Protein AF-A0A2H3HXU1-F1 (afdb_monomer_lite)

pLDDT: mean 70.14, std 17.32, range [33.28, 93.88]

Radius of gyration: 30.21 Å; chains: 1; bounding box: 55×68×87 Å

Secondary structure (DSSP, 8-state):
-----GGG--PPP-TT--EEEEES---SPPPHHHHHHHHHT-TT--EEEEE-------S--PPPTT-THHHHS-TTPPPPTT-------HHHHHHHHHH-TT-SEEE-TTTSBHHHHHHT--TT---TT--EEE-B-GGGSTTS-HHHHHHHHHHHHHHH--TTS--PPP-GGGS-----STT----HHHHHHHS------------------------

Foldseek 3Di:
DDPDDPVPPPQAQDQPAQEDEDAAPDPDADDLVRLLVVLVSHVNHAYYYYHYNQDQDWDDDDDPPPWCPCVVDPPPDTDDRPDLPLPADLSNLLSCLQSCLNYQEEHDESRHALQSNLVSDDPPSANPRHNYYHYHHPCPPPPHDVVVVVVSVVSVVVRHDDVPPPPPPDPCVPPPPDDPCVPDPDPVVVVCVVPPPPPPDPPPPPPDDDDPDDPDDDD

Structure (mmCIF, N/CA/C/O backbone):
data_AF-A0A2H3HXU1-F1
#
_entry.id   AF-A0A2H3HXU1-F1
#
loop_
_atom_site.group_PDB
_atom_site.id
_atom_site.type_symbol
_atom_site.label_atom_id
_atom_site.label_alt_id
_atom_site.label_comp_id
_atom_site.label_asym_id
_atom_site.label_entity_id
_atom_site.label_seq_id
_atom_site.pdbx_PDB_ins_code
_atom_site.Cartn_x
_atom_site.Cartn_y
_atom_site.Cartn_z
_atom_site.occupancy
_atom_site.B_iso_or_equiv
_atom_site.auth_seq_id
_atom_site.auth_comp_id
_atom_site.auth_asym_id
_atom_site.auth_atom_id
_atom_site.pdbx_PDB_model_num
ATOM 1 N N . MET A 1 1 ? -10.441 -36.119 -7.209 1.00 33.28 1 MET A N 1
ATOM 2 C CA . MET A 1 1 ? -10.050 -34.836 -7.834 1.00 33.28 1 MET A CA 1
ATOM 3 C C . MET A 1 1 ? -10.982 -33.763 -7.290 1.00 33.28 1 MET A C 1
ATOM 5 O O . MET A 1 1 ? -12.142 -33.739 -7.675 1.00 33.28 1 MET A O 1
ATOM 9 N N . LEU A 1 2 ? -10.543 -32.977 -6.302 1.00 35.88 2 LEU A N 1
ATOM 10 C CA . LEU A 1 2 ? -11.402 -31.983 -5.648 1.00 35.88 2 LEU A CA 1
ATOM 11 C C . LEU A 1 2 ? -11.499 -30.731 -6.521 1.00 35.88 2 LEU A C 1
ATOM 13 O O . LEU A 1 2 ? -10.580 -29.920 -6.585 1.00 35.88 2 LEU A O 1
ATOM 17 N N . ASN A 1 3 ? -12.629 -30.618 -7.211 1.00 34.78 3 ASN A N 1
ATOM 18 C CA . ASN A 1 3 ? -13.038 -29.456 -7.982 1.00 34.78 3 ASN A CA 1
ATOM 19 C C . ASN A 1 3 ? -13.765 -28.483 -7.037 1.00 34.78 3 ASN A C 1
ATOM 21 O O . ASN A 1 3 ? -14.968 -28.271 -7.139 1.00 34.78 3 ASN A O 1
ATOM 25 N N . THR A 1 4 ? -13.054 -27.963 -6.034 1.00 39.06 4 THR A N 1
ATOM 26 C CA . THR A 1 4 ? -13.647 -27.044 -5.055 1.00 39.06 4 THR A CA 1
ATOM 27 C C . THR A 1 4 ? -13.443 -25.622 -5.547 1.00 39.06 4 THR A C 1
ATOM 29 O O . THR A 1 4 ? -12.499 -24.927 -5.172 1.00 39.06 4 THR A O 1
ATOM 32 N N . THR A 1 5 ? -14.327 -25.169 -6.430 1.00 43.97 5 THR A N 1
ATOM 33 C CA . THR A 1 5 ? -14.498 -23.738 -6.661 1.00 43.97 5 THR A CA 1
ATOM 34 C C . THR A 1 5 ? -14.783 -23.072 -5.318 1.00 43.97 5 THR A C 1
ATOM 36 O O . THR A 1 5 ? -15.814 -23.328 -4.703 1.00 43.97 5 THR A O 1
ATOM 39 N N . PHE A 1 6 ? -13.904 -22.159 -4.897 1.00 48.53 6 PHE A N 1
ATOM 40 C CA . PHE A 1 6 ? -14.055 -21.268 -3.732 1.00 48.53 6 PHE A CA 1
ATOM 41 C C . PHE A 1 6 ? -15.403 -20.504 -3.704 1.00 48.53 6 PHE A C 1
ATOM 43 O O . PHE A 1 6 ? -15.749 -19.879 -2.713 1.00 48.53 6 PHE A O 1
ATOM 50 N N . ARG A 1 7 ? -16.191 -20.588 -4.788 1.00 46.56 7 ARG A N 1
ATOM 51 C CA . ARG A 1 7 ? -17.553 -20.063 -4.955 1.00 46.56 7 ARG A CA 1
ATOM 52 C C . ARG A 1 7 ? -18.580 -20.582 -3.935 1.00 46.56 7 ARG A C 1
ATOM 54 O O . ARG A 1 7 ? -19.648 -19.992 -3.862 1.00 46.56 7 ARG A O 1
ATOM 61 N N . GLN A 1 8 ? -18.296 -21.651 -3.185 1.00 49.16 8 GLN A N 1
ATOM 62 C CA . GLN A 1 8 ? -19.268 -22.279 -2.270 1.00 49.16 8 GLN A CA 1
ATOM 63 C C . GLN A 1 8 ? -18.779 -22.522 -0.838 1.00 49.16 8 GLN A C 1
ATOM 65 O O . GLN A 1 8 ? -19.540 -23.034 -0.020 1.00 49.16 8 GLN A O 1
ATOM 70 N N . LEU A 1 9 ? -17.549 -22.138 -0.491 1.00 51.50 9 LEU A N 1
ATOM 71 C CA . LEU A 1 9 ? -17.171 -22.108 0.918 1.00 51.50 9 LEU A CA 1
ATOM 72 C C . LEU A 1 9 ? -17.867 -20.899 1.544 1.00 51.50 9 LEU A C 1
ATOM 74 O O . LEU A 1 9 ? -17.451 -19.758 1.345 1.00 51.50 9 LEU A O 1
ATOM 78 N N . VAL A 1 10 ? -18.950 -21.153 2.281 1.00 58.62 10 VAL A N 1
ATOM 79 C CA . VAL A 1 10 ? -19.508 -20.204 3.249 1.00 58.62 10 VAL A CA 1
ATOM 80 C C . VAL A 1 10 ? -18.463 -20.058 4.353 1.00 58.62 10 VAL A C 1
ATOM 82 O O . VAL A 1 10 ? -18.539 -20.687 5.402 1.00 58.62 10 VAL A O 1
ATOM 85 N N . VAL A 1 11 ? -17.403 -19.305 4.062 1.00 63.47 11 VAL A N 1
ATOM 86 C CA . VAL A 1 11 ? -16.392 -18.955 5.054 1.00 63.47 11 VAL A CA 1
ATOM 87 C C . VAL A 1 11 ? -17.042 -17.904 5.956 1.00 63.47 11 VAL A C 1
ATOM 89 O O . VAL A 1 11 ? -17.511 -16.884 5.426 1.00 63.47 11 VAL A O 1
ATOM 92 N N . PRO A 1 12 ? -17.145 -18.143 7.274 1.00 75.75 12 PRO A N 1
ATOM 93 C CA . PRO A 1 12 ? -17.634 -17.131 8.199 1.00 75.75 12 PRO A CA 1
ATOM 94 C C . PRO A 1 12 ? -16.695 -15.921 8.179 1.00 75.75 12 PRO A C 1
ATOM 96 O O . PRO A 1 12 ? -15.506 -16.051 7.885 1.00 75.75 12 PRO A O 1
ATOM 99 N N . GLU A 1 13 ? -17.230 -14.735 8.452 1.00 84.50 13 GLU A N 1
ATOM 100 C CA . GLU A 1 13 ? -16.382 -13.571 8.706 1.00 84.50 13 GLU A CA 1
ATOM 101 C C . GLU A 1 13 ? -15.594 -13.803 9.991 1.00 84.50 13 GLU A C 1
ATOM 103 O O . GLU A 1 13 ? -16.136 -14.293 10.984 1.00 84.50 13 GLU A O 1
ATOM 108 N N . VAL A 1 14 ? -14.304 -13.479 9.960 1.00 84.50 14 VAL A N 1
ATOM 109 C CA . VAL A 1 14 ? -13.415 -13.674 11.104 1.00 84.50 14 VAL A CA 1
ATOM 110 C C . VAL A 1 14 ? -12.950 -12.300 11.586 1.00 84.50 14 VAL A C 1
ATOM 112 O O . VAL A 1 14 ? -11.897 -11.829 11.159 1.00 84.50 14 VAL A O 1
ATOM 115 N N . PRO A 1 15 ? -13.711 -11.633 12.474 1.00 85.88 15 PRO A N 1
ATOM 116 C CA . PRO A 1 15 ? -13.343 -10.311 12.978 1.00 85.88 15 PRO A CA 1
ATOM 117 C C . PRO A 1 15 ? -12.087 -10.345 13.858 1.00 85.88 15 PRO A C 1
ATOM 119 O O . PRO A 1 15 ? -11.458 -9.322 14.053 1.00 85.88 15 PRO A O 1
ATOM 122 N N . ALA A 1 16 ? -11.673 -11.509 14.362 1.00 87.00 16 ALA A N 1
ATOM 123 C CA . ALA A 1 16 ? -10.499 -11.620 15.230 1.00 87.00 16 ALA A CA 1
ATOM 124 C C . ALA A 1 16 ? -9.155 -11.341 14.522 1.00 87.00 16 ALA A C 1
ATOM 126 O O . ALA A 1 16 ? -8.147 -11.100 15.185 1.00 87.00 16 ALA A O 1
ATOM 127 N N . VAL A 1 17 ? -9.099 -11.419 13.188 1.00 89.69 17 VAL A N 1
ATOM 128 C CA . VAL A 1 17 ? -7.836 -11.323 12.443 1.00 89.69 17 VAL A CA 1
ATOM 129 C C . VAL A 1 17 ? -7.543 -9.872 12.077 1.00 89.69 17 VAL A C 1
ATOM 131 O O . VAL A 1 17 ? -8.127 -9.330 11.144 1.00 89.69 17 VAL A O 1
ATOM 134 N N . LYS A 1 18 ? -6.567 -9.283 12.774 1.00 91.75 18 LYS A N 1
ATOM 135 C CA . LYS A 1 18 ? -6.061 -7.924 12.514 1.00 91.75 18 LYS A CA 1
ATOM 136 C C . LYS A 1 18 ? -4.833 -7.874 11.616 1.00 91.75 18 LYS A C 1
ATOM 138 O O . LYS A 1 18 ? -4.563 -6.867 10.967 1.00 91.75 18 LYS A O 1
ATOM 143 N N . GLN A 1 19 ? -4.078 -8.964 11.559 1.00 92.31 19 GLN A N 1
ATOM 144 C CA . GLN A 1 19 ? -2.842 -9.030 10.796 1.00 92.31 19 GLN A CA 1
ATOM 145 C C . GLN A 1 19 ? -2.777 -10.325 9.995 1.00 92.31 19 GLN A C 1
ATOM 147 O O . GLN A 1 19 ? -2.898 -11.420 10.542 1.00 92.31 19 GLN A O 1
ATOM 152 N N . PHE A 1 20 ? -2.551 -10.189 8.692 1.00 90.12 20 PHE A N 1
ATOM 153 C CA . PHE A 1 20 ? -2.386 -11.297 7.765 1.00 90.12 20 PHE A CA 1
ATOM 154 C C . PHE A 1 20 ? -0.996 -11.220 7.143 1.00 90.12 20 PHE A C 1
ATOM 156 O O . PHE A 1 20 ? -0.654 -10.243 6.475 1.00 90.12 20 PHE A O 1
ATOM 163 N N . ILE A 1 21 ? -0.187 -12.255 7.363 1.00 89.62 21 ILE A N 1
ATOM 164 C CA . ILE A 1 21 ? 1.187 -12.315 6.868 1.00 89.62 21 ILE A CA 1
ATOM 165 C C . ILE A 1 21 ? 1.366 -13.601 6.079 1.00 89.62 21 ILE A C 1
ATOM 167 O O . ILE A 1 21 ? 1.182 -14.694 6.616 1.00 89.62 21 ILE A O 1
ATOM 171 N N . LEU A 1 22 ? 1.817 -13.482 4.833 1.00 84.12 22 LEU A N 1
ATOM 172 C CA . LEU A 1 22 ? 2.395 -14.604 4.114 1.00 84.12 22 LEU A CA 1
ATOM 173 C C . LEU A 1 22 ? 3.893 -14.382 3.902 1.00 84.12 22 LEU A C 1
ATOM 175 O O . LEU A 1 22 ? 4.301 -13.532 3.113 1.00 84.12 22 LEU A O 1
ATOM 179 N N . ARG A 1 23 ? 4.717 -15.181 4.586 1.00 77.75 23 ARG A N 1
ATOM 180 C CA . ARG A 1 23 ? 6.178 -15.068 4.524 1.00 77.75 23 ARG A CA 1
ATOM 181 C C . ARG A 1 23 ? 6.796 -16.124 3.628 1.00 77.75 23 ARG A C 1
ATOM 183 O O . ARG A 1 23 ? 6.592 -17.307 3.870 1.00 77.75 23 ARG A O 1
ATOM 190 N N . ARG A 1 24 ? 7.597 -15.701 2.647 1.00 69.31 24 ARG A N 1
ATOM 191 C CA . ARG A 1 24 ? 8.691 -16.397 1.932 1.00 69.31 24 ARG A CA 1
ATOM 192 C C . ARG A 1 24 ? 8.437 -17.817 1.402 1.00 69.31 24 ARG A C 1
ATOM 194 O O . ARG A 1 24 ? 9.383 -18.422 0.903 1.00 69.31 24 ARG A O 1
ATOM 201 N N . GLN A 1 25 ? 7.213 -18.338 1.465 1.00 57.66 25 GLN A N 1
ATOM 202 C CA . GLN A 1 25 ? 6.876 -19.722 1.120 1.00 57.66 25 GLN A CA 1
ATOM 203 C C . GLN A 1 25 ? 6.028 -19.850 -0.149 1.00 57.66 25 GLN A C 1
ATOM 205 O O . GLN A 1 25 ? 6.095 -20.882 -0.819 1.00 57.66 25 GLN A O 1
ATOM 210 N N . SER A 1 26 ? 5.249 -18.827 -0.527 1.00 59.69 26 SER A N 1
ATOM 211 C CA . SER A 1 26 ? 4.470 -18.910 -1.764 1.00 59.69 26 SER A CA 1
ATOM 212 C C . SER A 1 26 ? 5.315 -18.545 -2.978 1.00 59.69 26 SER A C 1
ATOM 214 O O . SER A 1 26 ? 5.871 -17.452 -3.080 1.00 59.69 26 SER A O 1
ATOM 216 N N . ARG A 1 27 ? 5.339 -19.476 -3.934 1.00 62.34 27 ARG A N 1
ATOM 217 C CA . ARG A 1 27 ? 5.778 -19.262 -5.320 1.00 62.34 27 ARG A CA 1
ATOM 218 C C . ARG A 1 27 ? 4.606 -19.023 -6.276 1.00 62.34 27 ARG A C 1
ATOM 220 O O . ARG A 1 27 ? 4.806 -18.956 -7.483 1.00 62.34 27 ARG A O 1
ATOM 227 N N . ARG A 1 28 ? 3.375 -18.991 -5.755 1.00 63.72 28 ARG A N 1
ATOM 228 C CA . ARG A 1 28 ? 2.141 -18.893 -6.537 1.00 63.72 28 ARG A CA 1
ATOM 229 C C . ARG A 1 28 ? 1.487 -17.538 -6.329 1.00 63.72 28 ARG A C 1
ATOM 231 O O . ARG A 1 28 ? 1.473 -17.006 -5.220 1.00 63.72 28 ARG A O 1
ATOM 238 N N . GLN A 1 29 ? 0.907 -17.026 -7.404 1.00 65.25 29 GLN A N 1
ATOM 239 C CA . GLN A 1 29 ? 0.090 -15.825 -7.368 1.00 65.25 29 GLN A CA 1
ATOM 240 C C . GLN A 1 29 ? -1.331 -16.143 -6.916 1.00 65.25 29 GLN A C 1
ATOM 242 O O . GLN A 1 29 ? -1.868 -17.215 -7.219 1.00 65.25 29 GLN A O 1
ATOM 247 N N . PHE A 1 30 ? -1.954 -15.192 -6.225 1.00 73.06 30 PHE A N 1
ATOM 248 C CA . PHE A 1 30 ? -3.390 -15.238 -5.994 1.00 73.06 30 PHE A CA 1
ATOM 249 C C . PHE A 1 30 ? -4.141 -14.819 -7.246 1.00 73.06 30 PHE A C 1
ATOM 251 O O . PHE A 1 30 ? -3.723 -13.931 -7.980 1.00 73.06 30 PHE A O 1
ATOM 258 N N . ARG A 1 31 ? -5.301 -15.435 -7.460 1.00 78.31 31 ARG A N 1
ATOM 259 C CA . ARG A 1 31 ? -6.254 -14.936 -8.447 1.00 78.31 31 ARG A CA 1
ATOM 260 C C . ARG A 1 31 ? -6.946 -13.685 -7.891 1.00 78.31 31 ARG A C 1
ATOM 262 O O . ARG A 1 31 ? -7.243 -13.674 -6.692 1.00 78.31 31 ARG A O 1
ATOM 269 N N . PRO A 1 32 ? -7.286 -12.687 -8.731 1.00 76.00 32 PRO A N 1
ATOM 270 C CA . PRO A 1 32 ? -7.942 -11.456 -8.282 1.00 76.00 32 PRO A CA 1
ATOM 271 C C . PRO A 1 32 ? -9.172 -11.705 -7.399 1.00 76.00 32 PRO A C 1
ATOM 273 O O . PRO A 1 32 ? -9.342 -11.095 -6.345 1.00 76.00 32 PRO A O 1
ATOM 276 N N . TRP A 1 33 ? -10.017 -12.664 -7.793 1.00 77.69 33 TRP A N 1
ATOM 277 C CA . TRP A 1 33 ? -11.232 -13.005 -7.051 1.00 77.69 33 TRP A CA 1
ATOM 278 C C . TRP A 1 33 ? -10.947 -13.665 -5.698 1.00 77.69 33 TRP A C 1
ATOM 280 O O . TRP A 1 33 ? -11.707 -13.453 -4.758 1.00 77.69 33 TRP A O 1
ATOM 290 N N . THR A 1 34 ? -9.874 -14.455 -5.583 1.00 84.00 34 THR A N 1
ATOM 291 C CA . THR A 1 34 ? -9.483 -15.100 -4.321 1.00 84.00 34 THR A CA 1
ATOM 292 C C . THR A 1 34 ? -9.086 -14.045 -3.304 1.00 84.00 34 THR A C 1
ATOM 294 O O . THR A 1 34 ? -9.501 -14.115 -2.155 1.00 84.00 34 THR A O 1
ATOM 297 N N . LEU A 1 35 ? -8.325 -13.044 -3.740 1.00 84.56 35 LEU A N 1
ATOM 298 C CA . LEU A 1 35 ? -7.852 -11.975 -2.875 1.00 84.56 35 LEU A CA 1
ATOM 299 C C . LEU A 1 35 ? -8.982 -11.038 -2.452 1.00 84.56 35 LEU A C 1
ATOM 301 O O . LEU A 1 35 ? -9.106 -10.723 -1.274 1.00 84.56 35 LEU A O 1
ATOM 305 N N . LYS A 1 36 ? -9.874 -10.695 -3.390 1.00 84.19 36 LYS A N 1
ATOM 306 C CA . LYS A 1 36 ? -11.110 -9.970 -3.079 1.00 84.19 36 LYS A CA 1
ATOM 307 C C . LYS A 1 36 ? -11.944 -10.709 -2.028 1.00 84.19 36 LYS A C 1
ATOM 309 O O . LYS A 1 36 ? -12.414 -10.094 -1.079 1.00 84.19 36 LYS A O 1
ATOM 314 N N . ALA A 1 37 ? -12.128 -12.019 -2.197 1.00 85.50 37 ALA A N 1
ATOM 315 C CA . ALA A 1 37 ? -12.889 -12.825 -1.248 1.00 85.50 37 ALA A CA 1
ATOM 316 C C . ALA A 1 37 ? -12.191 -12.929 0.116 1.00 85.50 37 ALA A C 1
ATOM 318 O O . ALA A 1 37 ? -12.868 -12.880 1.134 1.00 85.50 37 ALA A O 1
ATOM 319 N N . LEU A 1 38 ? -10.859 -13.040 0.142 1.00 87.44 38 LEU A N 1
ATOM 320 C CA . LEU A 1 38 ? -10.072 -13.074 1.375 1.00 87.44 38 LEU A CA 1
ATOM 321 C C . LEU A 1 38 ? -10.240 -11.779 2.177 1.00 87.44 38 LEU A C 1
ATOM 323 O O . LEU A 1 38 ? -10.615 -11.839 3.342 1.00 87.44 38 LEU A O 1
ATOM 327 N N . LEU A 1 39 ? -10.010 -10.624 1.548 1.00 87.44 39 LEU A N 1
ATOM 328 C CA . LEU A 1 39 ? -10.111 -9.319 2.209 1.00 87.44 39 LEU A CA 1
ATOM 329 C C . LEU A 1 39 ? -11.539 -9.048 2.701 1.00 87.44 39 LEU A C 1
ATOM 331 O O . LEU A 1 39 ? -11.724 -8.590 3.821 1.00 87.44 39 LEU A O 1
ATOM 335 N N . ALA A 1 40 ? -12.556 -9.448 1.930 1.00 86.62 40 ALA A N 1
ATOM 336 C CA . ALA A 1 40 ? -13.955 -9.328 2.343 1.00 86.62 40 ALA A CA 1
ATOM 337 C C . ALA A 1 40 ? -14.326 -10.186 3.570 1.00 86.62 40 ALA A C 1
ATOM 339 O O . ALA A 1 40 ? -15.350 -9.937 4.195 1.00 86.62 40 ALA A O 1
ATOM 340 N N . LYS A 1 41 ? -13.539 -11.216 3.908 1.00 88.62 41 LYS A N 1
ATOM 341 C CA . LYS A 1 41 ? -13.799 -12.111 5.050 1.00 88.62 41 LYS A CA 1
ATOM 342 C C . LYS A 1 41 ? -13.036 -11.741 6.318 1.00 88.62 41 LYS A C 1
ATOM 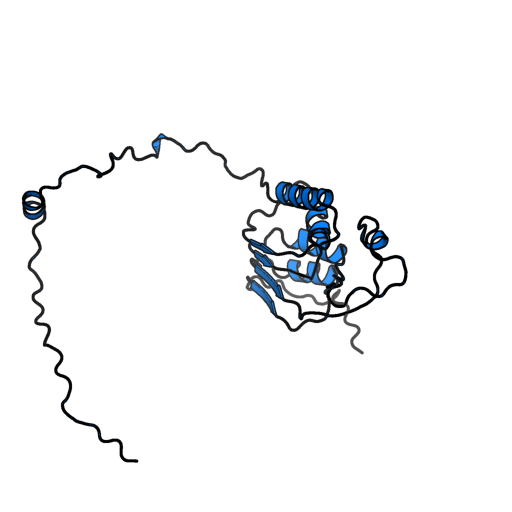344 O O . LYS A 1 41 ? -13.259 -12.371 7.353 1.00 88.62 41 LYS A O 1
ATOM 349 N N . LEU A 1 42 ? -12.181 -10.724 6.248 1.00 89.94 42 LEU A N 1
ATOM 350 C CA . LEU A 1 42 ? -11.355 -10.241 7.351 1.00 89.94 42 LEU A CA 1
ATOM 351 C C . LEU A 1 42 ? -11.697 -8.763 7.620 1.00 89.94 42 LEU A C 1
ATOM 353 O O . LEU A 1 42 ? -10.914 -7.881 7.278 1.00 89.94 42 LEU A O 1
ATOM 357 N N . PRO A 1 43 ? -12.881 -8.469 8.192 1.00 87.44 43 PRO A N 1
ATOM 358 C CA . PRO A 1 43 ? -13.401 -7.102 8.270 1.00 87.44 43 PRO A CA 1
ATOM 359 C C . PRO A 1 43 ? -12.614 -6.175 9.209 1.00 87.44 43 PRO A C 1
ATOM 361 O O . PRO A 1 43 ? -12.719 -4.964 9.075 1.00 87.44 43 PRO A O 1
ATOM 364 N N . GLN A 1 44 ? -11.836 -6.722 10.150 1.00 90.00 44 GLN A N 1
ATOM 365 C CA . GLN A 1 44 ? -10.982 -5.949 11.067 1.00 90.00 44 GLN A CA 1
ATOM 366 C C . GLN A 1 44 ? -9.497 -6.031 10.699 1.00 90.00 44 GLN A C 1
ATOM 368 O O . GLN A 1 44 ? -8.631 -5.831 11.549 1.00 90.00 44 GLN A O 1
ATOM 373 N N . LEU A 1 45 ? -9.180 -6.399 9.457 1.00 92.12 45 LEU A N 1
ATOM 374 C CA . LEU A 1 45 ? -7.796 -6.490 9.030 1.00 92.12 45 LEU A CA 1
ATOM 375 C C . LEU A 1 45 ? -7.183 -5.086 8.982 1.00 92.12 45 LEU A C 1
ATOM 377 O O . LEU A 1 45 ? -7.673 -4.223 8.270 1.00 92.12 45 LEU A O 1
ATOM 381 N N . GLU A 1 46 ? -6.093 -4.880 9.712 1.00 93.06 46 GLU A N 1
ATOM 382 C CA . GLU A 1 46 ? -5.344 -3.618 9.770 1.00 93.06 46 GLU A CA 1
ATOM 383 C C . GLU A 1 46 ? -4.030 -3.722 8.979 1.00 93.06 46 GLU A C 1
ATOM 385 O O . GLU A 1 46 ? -3.522 -2.736 8.449 1.00 93.06 46 GLU A O 1
ATOM 390 N N . SER A 1 47 ? -3.449 -4.924 8.891 1.00 93.06 47 SER A N 1
ATOM 391 C CA . SER A 1 47 ? -2.132 -5.148 8.288 1.00 93.06 47 SER A CA 1
ATOM 392 C C . SER A 1 47 ? -2.129 -6.348 7.345 1.00 93.06 47 SER A C 1
ATOM 394 O O . SER A 1 47 ? -2.434 -7.473 7.753 1.00 93.06 47 SER A O 1
ATOM 396 N N . PHE A 1 48 ? -1.730 -6.119 6.093 1.00 92.38 48 PHE A N 1
ATOM 397 C CA . PHE A 1 48 ? -1.534 -7.160 5.085 1.00 92.38 48 PHE A CA 1
ATOM 398 C C . PHE A 1 48 ? -0.090 -7.151 4.581 1.00 92.38 48 PHE A C 1
ATOM 400 O O . PHE A 1 48 ? 0.358 -6.197 3.942 1.00 92.38 48 PHE A O 1
ATOM 407 N N . VAL A 1 49 ? 0.637 -8.236 4.850 1.00 90.06 49 VAL A N 1
ATOM 408 C CA . VAL A 1 49 ? 2.051 -8.384 4.491 1.00 90.06 49 VAL A CA 1
ATOM 409 C C . VAL A 1 49 ? 2.252 -9.623 3.627 1.00 90.06 49 VAL A C 1
ATOM 411 O O . VAL A 1 49 ? 1.935 -10.747 4.016 1.00 90.06 49 VAL A O 1
ATOM 414 N N . TRP A 1 50 ? 2.851 -9.420 2.462 1.00 85.69 50 TRP A N 1
ATOM 415 C CA . TRP A 1 50 ? 3.251 -10.452 1.523 1.00 85.69 50 TRP A CA 1
ATOM 416 C C . TRP A 1 50 ? 4.753 -10.365 1.255 1.00 85.69 50 TRP A C 1
ATOM 418 O O . TRP A 1 50 ? 5.256 -9.371 0.735 1.00 85.69 50 TRP A O 1
ATOM 428 N N . GLU A 1 51 ? 5.477 -11.430 1.585 1.00 80.69 51 GLU A N 1
ATOM 429 C CA . GLU A 1 51 ? 6.892 -11.589 1.259 1.00 80.69 51 GLU A CA 1
ATOM 430 C C . GLU A 1 51 ? 7.022 -12.762 0.274 1.00 80.69 51 GLU A C 1
ATOM 432 O O . GLU A 1 51 ? 6.981 -13.922 0.694 1.00 80.69 51 GLU A O 1
ATOM 437 N N . PRO A 1 52 ? 7.166 -12.533 -1.038 1.00 69.88 52 PRO A N 1
ATOM 438 C CA . PRO A 1 52 ? 7.336 -13.636 -1.974 1.00 69.88 52 PRO A CA 1
ATOM 439 C C . PRO A 1 52 ? 8.708 -14.305 -1.793 1.00 69.88 52 PRO A C 1
ATOM 441 O O . PRO A 1 52 ? 9.685 -13.672 -1.380 1.00 69.88 52 PRO A O 1
ATOM 444 N N . SER A 1 53 ? 8.828 -15.593 -2.141 1.00 62.03 53 SER A N 1
ATOM 445 C CA . SER A 1 53 ? 10.161 -16.138 -2.444 1.00 62.03 53 SER A CA 1
ATOM 446 C C . SER A 1 53 ? 10.717 -15.399 -3.665 1.00 62.03 53 SER A C 1
ATOM 448 O O . SER A 1 53 ? 9.968 -15.158 -4.608 1.00 62.03 53 SER A O 1
ATOM 450 N N . ARG A 1 54 ? 12.021 -15.086 -3.698 1.00 53.50 54 ARG A N 1
ATOM 451 C CA . ARG A 1 54 ? 12.669 -14.551 -4.909 1.00 53.50 54 ARG A CA 1
ATOM 452 C C . ARG A 1 54 ? 12.461 -15.541 -6.061 1.00 53.50 54 ARG A C 1
ATOM 454 O O . ARG A 1 54 ? 13.036 -16.629 -6.047 1.00 53.50 54 ARG A O 1
ATOM 461 N N . LEU A 1 55 ? 11.600 -15.194 -7.012 1.00 47.19 55 LEU A N 1
ATOM 462 C CA . LEU A 1 55 ? 11.352 -15.992 -8.205 1.00 47.19 55 LEU A CA 1
ATOM 463 C C . LEU A 1 55 ? 12.272 -15.500 -9.319 1.00 47.19 55 LEU A C 1
ATOM 465 O O . LEU A 1 55 ? 12.196 -14.348 -9.728 1.00 47.19 55 LEU A O 1
ATOM 469 N N . HIS A 1 56 ? 13.125 -16.395 -9.804 1.00 42.62 56 HIS A N 1
ATOM 470 C CA . HIS A 1 56 ? 13.691 -16.323 -11.142 1.00 42.62 56 HIS A CA 1
ATOM 471 C C . HIS A 1 56 ? 12.719 -17.087 -12.046 1.00 42.62 56 HIS A C 1
ATOM 473 O O . HIS A 1 56 ? 12.611 -18.307 -11.954 1.00 42.62 56 HIS A O 1
ATOM 479 N N . TRP A 1 57 ? 11.963 -16.390 -12.886 1.00 39.34 57 TRP A N 1
ATOM 480 C CA . TRP A 1 57 ? 11.282 -17.038 -14.003 1.00 39.34 57 TRP A CA 1
ATOM 481 C C . TRP A 1 57 ? 11.415 -16.168 -15.240 1.00 39.34 57 TRP A C 1
ATOM 483 O O . TRP A 1 57 ? 10.949 -15.032 -15.280 1.00 39.34 57 TRP A O 1
ATOM 493 N N . GLY A 1 58 ? 12.104 -16.729 -16.231 1.00 38.72 58 GLY A N 1
ATOM 494 C CA . GLY A 1 58 ? 12.186 -16.186 -17.570 1.00 38.72 58 GLY A CA 1
ATOM 495 C C . GLY A 1 58 ? 10.913 -16.466 -18.363 1.00 38.72 58 GLY A C 1
ATOM 496 O O . GLY A 1 58 ? 10.306 -17.527 -18.232 1.00 38.72 58 GLY A O 1
ATOM 497 N N . ASN A 1 59 ? 10.612 -15.506 -19.236 1.00 41.81 59 ASN A N 1
ATOM 498 C CA . ASN A 1 59 ? 9.839 -15.622 -20.470 1.00 41.81 59 ASN A CA 1
ATOM 499 C C . ASN A 1 59 ? 8.383 -16.096 -20.323 1.00 41.81 59 ASN A C 1
ATOM 501 O O . ASN A 1 59 ? 8.109 -17.288 -20.407 1.00 41.81 59 ASN A O 1
ATOM 505 N N . TYR A 1 60 ? 7.461 -15.135 -20.200 1.00 42.69 60 TYR A N 1
ATOM 506 C CA . TYR A 1 60 ? 6.309 -14.896 -21.095 1.00 42.69 60 TYR A CA 1
ATOM 507 C C . TYR A 1 60 ? 5.172 -14.204 -20.326 1.00 42.69 60 TYR A C 1
ATOM 509 O O . TYR A 1 60 ? 4.384 -14.861 -19.654 1.00 42.69 60 TYR A O 1
ATOM 517 N N . HIS A 1 61 ? 5.022 -12.892 -20.520 1.00 40.56 61 HIS A N 1
ATOM 518 C CA . HIS A 1 61 ? 3.703 -12.268 -20.626 1.00 40.56 61 HIS A CA 1
ATOM 519 C C . HIS A 1 61 ? 3.763 -11.024 -21.525 1.00 40.56 61 HIS A C 1
ATOM 521 O O . HIS A 1 61 ? 4.838 -10.436 -21.671 1.00 40.56 61 HIS A O 1
ATOM 527 N N . PRO A 1 62 ? 2.641 -10.658 -22.178 1.00 40.91 62 PRO A N 1
ATOM 528 C CA . PRO A 1 62 ? 2.571 -9.484 -23.029 1.00 40.91 62 PRO A CA 1
ATOM 529 C C . PRO A 1 62 ? 2.797 -8.251 -22.166 1.00 40.91 62 PRO A C 1
ATOM 531 O O . PRO A 1 62 ? 2.110 -8.030 -21.171 1.00 40.91 62 PRO A O 1
ATOM 534 N N . ILE A 1 63 ? 3.791 -7.476 -22.567 1.00 42.62 63 ILE A N 1
ATOM 535 C CA . ILE A 1 63 ? 4.108 -6.161 -22.033 1.00 42.62 63 ILE A CA 1
ATOM 536 C C . ILE A 1 63 ? 2.809 -5.331 -22.088 1.00 42.62 63 ILE A C 1
ATOM 538 O O . ILE A 1 63 ? 2.190 -5.297 -23.157 1.00 42.62 63 ILE A O 1
ATOM 542 N N . PRO A 1 64 ? 2.367 -4.667 -21.002 1.00 40.16 64 PRO A N 1
ATOM 543 C CA . PRO A 1 64 ? 1.384 -3.599 -21.126 1.00 40.16 64 PRO A CA 1
ATOM 544 C C . PRO A 1 64 ? 1.917 -2.642 -22.190 1.00 40.16 64 PRO A C 1
ATOM 546 O O . PRO A 1 64 ? 3.060 -2.204 -22.081 1.00 40.16 64 PRO A O 1
ATOM 549 N N . HIS A 1 65 ? 1.142 -2.382 -23.244 1.00 44.12 65 HIS A N 1
ATOM 550 C CA . HIS A 1 65 ? 1.585 -1.671 -24.454 1.00 44.12 65 HIS A CA 1
ATOM 551 C C . HIS A 1 65 ? 2.224 -0.293 -24.195 1.00 44.12 65 HIS A C 1
ATOM 553 O O . HIS A 1 65 ? 2.860 0.265 -25.085 1.00 44.12 65 HIS A O 1
ATOM 559 N N . ASP A 1 66 ? 2.129 0.204 -22.965 1.00 42.25 66 ASP A N 1
ATOM 560 C CA . ASP A 1 66 ? 2.692 1.467 -22.525 1.00 42.25 66 ASP A CA 1
ATOM 561 C C . ASP A 1 66 ? 4.110 1.341 -21.943 1.00 42.25 66 ASP A C 1
ATOM 563 O O . ASP A 1 66 ? 4.762 2.355 -21.720 1.00 42.25 66 ASP A O 1
ATOM 567 N N . CYS A 1 67 ? 4.665 0.148 -21.719 1.00 41.88 67 CYS A N 1
ATOM 568 C CA . CYS A 1 67 ? 6.042 0.001 -21.244 1.00 41.88 67 CYS A CA 1
ATOM 569 C C . CYS A 1 67 ? 7.007 -0.142 -22.436 1.00 41.88 67 CYS A C 1
ATOM 571 O O . CYS A 1 67 ? 7.064 -1.177 -23.097 1.00 41.88 67 CYS A O 1
ATOM 573 N N . ASN A 1 68 ? 7.843 0.878 -22.668 1.00 40.19 68 ASN A N 1
ATOM 574 C CA . ASN A 1 68 ? 8.896 0.936 -23.704 1.00 40.19 68 ASN A CA 1
ATOM 575 C C . ASN A 1 68 ? 10.004 -0.138 -23.569 1.00 40.19 68 ASN A C 1
ATOM 577 O O . ASN A 1 68 ? 11.021 -0.083 -24.258 1.00 40.19 68 ASN A O 1
ATOM 581 N N . VAL A 1 69 ? 9.822 -1.153 -22.722 1.00 41.47 69 VAL A N 1
ATOM 582 C CA . VAL A 1 69 ? 10.744 -2.291 -22.577 1.00 41.47 69 VAL A CA 1
ATOM 583 C C . VAL A 1 69 ? 10.850 -3.118 -23.863 1.00 41.47 69 VAL A C 1
ATOM 585 O O . VAL A 1 69 ? 11.885 -3.738 -24.093 1.00 41.47 69 VAL A O 1
ATOM 588 N N . ALA A 1 70 ? 9.831 -3.074 -24.732 1.00 39.25 70 ALA A N 1
ATOM 589 C CA . ALA A 1 70 ? 9.871 -3.690 -26.061 1.00 39.25 70 ALA A CA 1
ATOM 590 C C . ALA A 1 70 ? 10.913 -3.046 -26.998 1.00 39.25 70 ALA A C 1
ATOM 592 O O . ALA A 1 70 ? 11.453 -3.723 -27.870 1.00 39.25 70 ALA A O 1
ATOM 593 N N . PHE A 1 71 ? 11.210 -1.751 -26.822 1.00 36.94 71 PHE A N 1
ATOM 594 C CA . PHE A 1 71 ? 12.180 -1.034 -27.658 1.00 36.94 71 PHE A CA 1
ATOM 595 C C . PHE A 1 71 ? 13.630 -1.263 -27.215 1.00 36.94 71 PHE A C 1
ATOM 597 O O . PHE A 1 71 ? 14.527 -1.255 -28.054 1.00 36.94 71 PHE A O 1
ATOM 604 N N . ALA A 1 72 ? 13.871 -1.502 -25.922 1.00 39.44 72 ALA A N 1
ATOM 605 C CA . ALA A 1 72 ? 15.221 -1.727 -25.399 1.00 39.44 72 ALA A CA 1
ATOM 606 C C . ALA A 1 72 ? 15.763 -3.131 -25.729 1.00 39.44 72 ALA A C 1
ATOM 608 O O . ALA A 1 72 ? 16.963 -3.303 -25.942 1.00 39.44 72 ALA A O 1
ATOM 609 N N . TYR A 1 73 ? 14.881 -4.129 -25.824 1.00 40.81 73 TYR A N 1
ATOM 610 C CA . TYR A 1 73 ? 15.247 -5.508 -26.136 1.00 40.81 73 TYR A CA 1
ATOM 611 C C . TYR A 1 73 ? 14.372 -6.006 -27.280 1.00 40.81 73 TYR A C 1
ATOM 613 O O . TYR A 1 73 ? 13.286 -6.539 -27.064 1.00 40.81 73 TYR A O 1
ATOM 621 N N . GLY A 1 74 ? 14.847 -5.792 -28.510 1.00 35.22 74 GLY A N 1
ATOM 622 C CA . GLY A 1 74 ? 14.172 -6.242 -29.725 1.00 35.22 74 GLY A CA 1
ATOM 623 C C . GLY A 1 74 ? 13.674 -7.686 -29.610 1.00 35.22 74 GLY A C 1
ATOM 624 O O . GLY A 1 74 ? 14.350 -8.545 -29.034 1.00 35.22 74 GLY A O 1
ATOM 625 N N . ALA A 1 75 ? 12.473 -7.923 -30.143 1.00 40.25 75 ALA A N 1
ATOM 626 C CA . ALA A 1 75 ? 11.770 -9.200 -30.117 1.00 40.25 75 ALA A CA 1
ATOM 627 C C . ALA A 1 75 ? 12.727 -10.386 -30.356 1.00 40.25 75 ALA A C 1
ATOM 629 O O . ALA A 1 75 ? 13.261 -10.550 -31.451 1.00 40.25 75 ALA A O 1
ATOM 630 N N . GLY A 1 76 ? 12.956 -11.201 -29.321 1.00 45.12 76 GLY A N 1
ATOM 631 C CA . GLY A 1 76 ? 13.716 -12.451 -29.433 1.00 45.12 76 GLY A CA 1
ATOM 632 C C . GLY A 1 76 ? 15.022 -12.554 -28.641 1.00 45.12 76 GLY A C 1
ATOM 633 O O . GLY A 1 76 ? 15.665 -13.599 -28.728 1.00 45.12 76 GLY A O 1
ATOM 634 N N . ARG A 1 77 ? 15.430 -11.555 -27.841 1.00 39.97 77 ARG A N 1
ATOM 635 C CA . ARG A 1 77 ? 16.524 -11.760 -26.868 1.00 39.97 77 ARG A CA 1
ATOM 636 C C . ARG A 1 77 ? 15.980 -12.198 -25.501 1.00 39.97 77 ARG A C 1
ATOM 638 O O . ARG A 1 77 ? 15.022 -11.592 -25.027 1.00 39.97 77 ARG A O 1
ATOM 645 N N . PRO A 1 78 ? 16.559 -13.235 -24.862 1.00 45.25 78 PRO A N 1
ATOM 646 C CA . PRO A 1 78 ? 16.189 -13.602 -23.500 1.00 45.25 78 PRO A CA 1
ATOM 647 C C . PRO A 1 78 ? 16.479 -12.428 -22.560 1.00 45.25 78 PRO A C 1
ATOM 649 O O . PRO A 1 78 ? 17.539 -11.806 -22.657 1.00 45.25 78 PRO A O 1
ATOM 652 N N . TYR A 1 79 ? 15.529 -12.122 -21.674 1.00 45.56 79 TYR A N 1
ATOM 653 C CA . TYR A 1 79 ? 15.715 -11.097 -20.650 1.00 45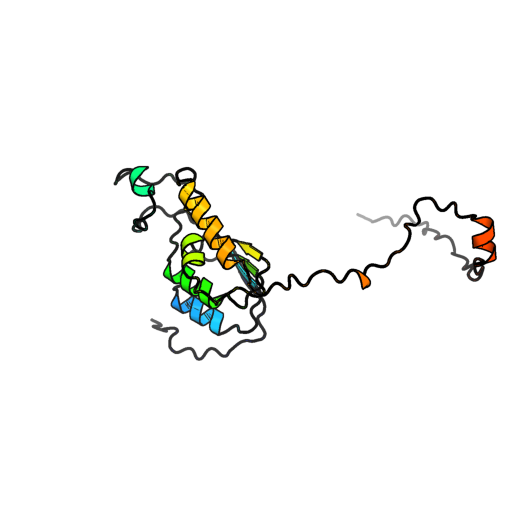.56 79 TYR A CA 1
ATOM 654 C C . TYR A 1 79 ? 16.947 -11.430 -19.792 1.00 45.56 79 TYR A C 1
ATOM 656 O O . TYR A 1 79 ? 17.165 -12.610 -19.488 1.00 45.56 79 TYR A O 1
ATOM 664 N N . PRO A 1 80 ? 17.752 -10.428 -19.390 1.00 43.53 80 PRO A N 1
ATOM 665 C CA . PRO A 1 80 ? 18.835 -10.642 -18.442 1.00 43.53 80 PRO A CA 1
ATOM 666 C C . PRO A 1 80 ? 18.324 -11.349 -17.170 1.00 43.53 80 PRO A C 1
ATOM 668 O O . PRO A 1 80 ? 17.193 -11.079 -16.753 1.00 43.53 80 PRO A O 1
ATOM 671 N N . PRO A 1 81 ? 19.139 -12.211 -16.529 1.00 44.31 81 PRO A N 1
ATOM 672 C CA . PRO A 1 81 ? 18.742 -13.019 -15.367 1.00 44.31 81 PRO A CA 1
ATOM 673 C C . PRO A 1 81 ? 18.188 -12.217 -14.179 1.00 44.31 81 PRO A C 1
ATOM 675 O O . PRO A 1 81 ? 17.480 -12.773 -13.340 1.00 44.31 81 PRO A O 1
ATOM 678 N N . ASP A 1 82 ? 18.493 -10.920 -14.126 1.00 44.12 82 ASP A N 1
ATOM 679 C CA . ASP A 1 82 ? 18.224 -10.051 -12.981 1.00 44.12 82 ASP A CA 1
ATOM 680 C C . ASP A 1 82 ? 16.907 -9.269 -13.101 1.00 44.12 82 ASP A C 1
ATOM 682 O O . ASP A 1 82 ? 16.523 -8.546 -12.179 1.00 44.12 82 ASP A O 1
ATOM 686 N N . HIS A 1 83 ? 16.169 -9.426 -14.205 1.00 47.41 83 HIS A N 1
ATOM 687 C CA . HIS A 1 83 ? 14.815 -8.894 -14.287 1.00 47.41 83 HIS A CA 1
ATOM 688 C C . HIS A 1 83 ? 13.872 -9.801 -13.506 1.00 47.41 83 HIS A C 1
ATOM 690 O O . HIS A 1 83 ? 13.497 -10.886 -13.954 1.00 47.41 83 HIS A O 1
ATOM 696 N N . ILE A 1 84 ? 13.439 -9.324 -12.340 1.00 50.34 84 ILE A N 1
ATOM 697 C CA . ILE A 1 84 ? 12.257 -9.862 -11.676 1.00 50.34 84 ILE A CA 1
ATOM 698 C C . ILE A 1 84 ? 11.097 -9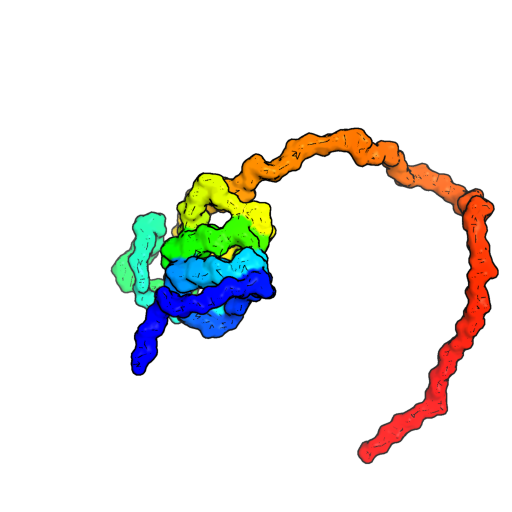.629 -12.646 1.00 50.34 84 ILE A C 1
ATOM 700 O O . ILE A 1 84 ? 10.596 -8.513 -12.770 1.00 50.34 84 ILE A O 1
ATOM 704 N N . CYS A 1 85 ? 10.715 -10.669 -13.391 1.00 46.75 85 CYS A N 1
ATOM 705 C CA . CYS A 1 85 ? 9.523 -10.648 -14.222 1.00 46.75 85 CYS A CA 1
ATOM 706 C C . CYS A 1 85 ? 8.336 -10.595 -13.260 1.00 46.75 85 CYS A C 1
ATOM 708 O O . CYS A 1 85 ? 7.871 -11.615 -12.745 1.00 46.75 85 CYS A O 1
ATOM 710 N N . LEU A 1 86 ? 7.924 -9.371 -12.931 1.00 52.25 86 LEU A N 1
ATOM 711 C CA . LEU A 1 86 ? 6.692 -9.105 -12.220 1.00 52.25 86 LEU A CA 1
ATOM 712 C C . LEU A 1 86 ? 5.592 -9.642 -13.122 1.00 52.25 86 LEU A C 1
ATOM 714 O O . LEU A 1 86 ? 5.186 -8.997 -14.082 1.00 52.25 86 LEU A O 1
ATOM 718 N N . MET A 1 87 ? 5.091 -10.831 -12.812 1.00 52.31 87 MET A N 1
ATOM 719 C CA . MET A 1 87 ? 3.824 -11.321 -13.346 1.00 52.31 87 MET A CA 1
ATOM 720 C C . MET A 1 87 ? 2.680 -10.491 -12.721 1.00 52.31 87 MET A C 1
ATOM 722 O O . MET A 1 87 ? 1.691 -11.043 -12.259 1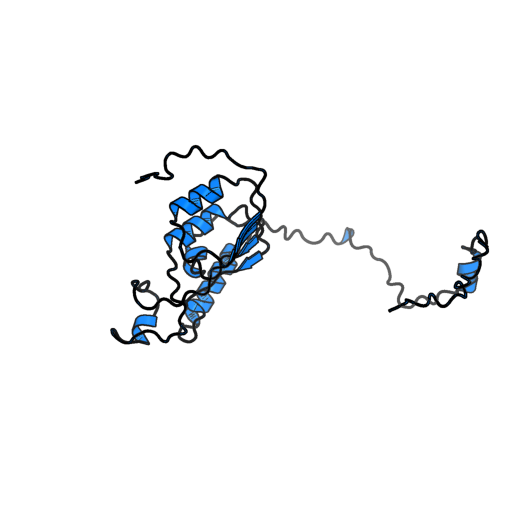.00 52.31 87 MET A O 1
ATOM 726 N N . ALA A 1 88 ? 2.849 -9.173 -12.584 1.00 63.66 88 ALA A N 1
ATOM 727 C CA . ALA A 1 88 ? 1.887 -8.271 -11.988 1.00 63.66 88 ALA A CA 1
ATOM 728 C C . ALA A 1 88 ? 0.620 -8.334 -12.838 1.00 63.66 88 ALA A C 1
ATOM 730 O O . ALA A 1 88 ? 0.594 -7.883 -13.977 1.00 63.66 88 ALA A O 1
ATOM 731 N N . ASP A 1 89 ? -0.405 -8.982 -12.298 1.00 71.44 89 ASP A N 1
ATOM 732 C CA . ASP A 1 89 ? -1.726 -9.028 -12.901 1.00 71.44 89 ASP A CA 1
ATOM 733 C C . ASP A 1 89 ? -2.443 -7.730 -12.487 1.00 71.44 89 ASP A C 1
ATOM 735 O O . ASP A 1 89 ? -2.706 -7.547 -11.288 1.00 71.44 89 ASP A O 1
ATOM 739 N N . PRO A 1 90 ? -2.781 -6.826 -13.428 1.00 79.69 90 PRO A N 1
ATOM 740 C CA . PRO A 1 90 ? -3.480 -5.581 -13.108 1.00 79.69 90 PRO A CA 1
ATOM 741 C C . PRO A 1 90 ? -4.819 -5.828 -12.402 1.00 79.69 90 PRO A C 1
ATOM 743 O O . PRO A 1 90 ? -5.277 -5.025 -11.591 1.00 79.69 90 PRO A O 1
ATOM 746 N N . GLY A 1 91 ? -5.451 -6.979 -12.647 1.00 80.69 91 GLY A N 1
ATOM 747 C CA . GLY A 1 91 ? -6.645 -7.414 -11.936 1.00 80.69 91 GLY A CA 1
ATOM 748 C C . GLY A 1 91 ? -6.381 -7.709 -10.460 1.00 80.69 91 GLY A C 1
ATOM 749 O O . GLY A 1 91 ? -7.230 -7.397 -9.622 1.00 80.69 91 GLY A O 1
ATOM 750 N N . VAL A 1 92 ? -5.218 -8.274 -10.117 1.00 83.50 92 VAL A N 1
ATOM 751 C CA . VAL A 1 92 ? -4.800 -8.493 -8.721 1.00 83.50 92 VAL A CA 1
ATOM 752 C C . VAL A 1 92 ? -4.502 -7.154 -8.052 1.00 83.50 92 VAL A C 1
ATOM 754 O O . VAL A 1 92 ? -4.969 -6.937 -6.934 1.00 83.50 92 VAL A O 1
ATOM 757 N N . ALA A 1 93 ? -3.815 -6.244 -8.749 1.00 86.06 93 ALA A N 1
ATOM 758 C CA . ALA A 1 93 ? -3.563 -4.883 -8.275 1.00 86.06 93 ALA A CA 1
ATOM 759 C C . ALA A 1 93 ? -4.871 -4.145 -7.967 1.00 86.06 93 ALA A C 1
ATOM 761 O O . ALA A 1 93 ? -5.064 -3.658 -6.855 1.00 86.06 93 ALA A O 1
ATOM 762 N N . ALA A 1 94 ? -5.831 -4.180 -8.892 1.00 87.00 94 ALA A N 1
ATOM 763 C CA . ALA A 1 94 ? -7.129 -3.544 -8.708 1.00 87.00 94 ALA A CA 1
ATOM 764 C C . ALA A 1 94 ? -7.991 -4.212 -7.623 1.00 87.00 94 ALA A C 1
ATOM 766 O O . ALA A 1 94 ? -8.792 -3.555 -6.957 1.00 87.00 94 ALA A O 1
ATOM 767 N N . ALA A 1 95 ? -7.889 -5.534 -7.454 1.00 88.12 95 ALA A N 1
ATOM 768 C CA . ALA A 1 95 ? -8.561 -6.235 -6.362 1.00 88.12 95 ALA A CA 1
ATOM 769 C C . ALA A 1 95 ? -7.981 -5.844 -4.996 1.00 88.12 95 ALA A C 1
ATOM 771 O O . ALA A 1 95 ? -8.758 -5.646 -4.065 1.00 88.12 95 ALA A O 1
ATOM 772 N N . LEU A 1 96 ? -6.654 -5.700 -4.898 1.00 90.00 96 LEU A N 1
ATOM 773 C CA . LEU A 1 96 ? -5.989 -5.196 -3.698 1.00 90.00 96 LEU A CA 1
ATOM 774 C C . LEU A 1 96 ? -6.380 -3.760 -3.412 1.00 90.00 96 LEU A C 1
ATOM 776 O O . LEU A 1 96 ? -6.797 -3.499 -2.296 1.00 90.00 96 LEU A O 1
ATOM 780 N N . ALA A 1 97 ? -6.317 -2.877 -4.411 1.00 90.88 97 ALA A N 1
ATOM 781 C CA . ALA A 1 97 ? -6.627 -1.465 -4.236 1.00 90.88 97 ALA A CA 1
ATOM 782 C C . ALA A 1 97 ? -8.018 -1.261 -3.616 1.00 90.88 97 ALA A C 1
ATOM 784 O O . ALA A 1 97 ? -8.168 -0.615 -2.589 1.00 90.88 97 ALA A O 1
ATOM 785 N N . ARG A 1 98 ? -9.036 -1.927 -4.173 1.00 87.69 98 ARG A N 1
ATOM 786 C CA . ARG A 1 98 ? -10.414 -1.841 -3.660 1.00 87.69 98 ARG A CA 1
ATOM 787 C C . ARG A 1 98 ? -10.634 -2.544 -2.323 1.00 87.69 98 ARG A C 1
ATOM 789 O O . ARG A 1 98 ? -11.583 -2.229 -1.617 1.00 87.69 98 ARG A O 1
ATOM 796 N N . GLY A 1 99 ? -9.838 -3.567 -2.032 1.00 87.94 99 GLY A N 1
ATOM 797 C CA . GLY A 1 99 ? -9.965 -4.354 -0.810 1.00 87.94 99 GLY A CA 1
ATOM 798 C C . GLY A 1 99 ? -9.150 -3.804 0.356 1.00 87.94 99 GLY A C 1
ATOM 799 O O . GLY A 1 99 ? -9.292 -4.320 1.460 1.00 87.94 99 GLY A O 1
ATOM 800 N N . SER A 1 100 ? -8.287 -2.809 0.125 1.00 90.56 100 SER A N 1
ATOM 801 C CA . SER A 1 100 ? -7.322 -2.334 1.115 1.00 90.56 100 SER A CA 1
ATOM 802 C C . SER A 1 100 ? -7.669 -0.993 1.760 1.00 90.56 100 SER A C 1
ATOM 804 O O . SER A 1 100 ? -6.880 -0.524 2.570 1.00 90.56 100 SER A O 1
ATOM 806 N N . PHE A 1 101 ? -8.825 -0.389 1.463 1.00 87.75 101 PHE A N 1
ATOM 807 C CA . PHE A 1 101 ? -9.202 0.925 2.013 1.00 87.75 101 PHE A CA 1
ATOM 808 C C . PHE A 1 101 ? -9.252 0.974 3.548 1.00 87.75 101 PHE A C 1
ATOM 810 O O . PHE A 1 101 ? -8.998 2.022 4.129 1.00 87.75 101 PHE A O 1
ATOM 817 N N . GLY A 1 102 ? -9.550 -0.155 4.200 1.00 86.94 102 GLY A N 1
ATOM 818 C CA . GLY A 1 102 ? -9.552 -0.272 5.662 1.00 86.94 102 GLY A CA 1
ATOM 819 C C . GLY A 1 102 ? -8.202 -0.643 6.284 1.00 86.94 102 GLY A C 1
ATOM 820 O O . GLY A 1 102 ? -8.130 -0.790 7.498 1.00 86.94 102 GLY A O 1
ATOM 821 N N . LEU A 1 103 ? -7.145 -0.844 5.485 1.00 91.19 103 LEU A N 1
ATOM 822 C CA . LEU A 1 103 ? -5.838 -1.247 6.005 1.00 91.19 103 LEU A CA 1
ATOM 823 C C . LEU A 1 103 ? -5.022 -0.037 6.458 1.00 91.19 103 LEU A C 1
ATOM 825 O O . LEU A 1 103 ? -4.909 0.953 5.741 1.00 91.19 103 LEU A O 1
ATOM 829 N N . THR A 1 104 ? -4.340 -0.196 7.588 1.00 93.25 104 THR A N 1
ATOM 830 C CA . THR A 1 104 ? -3.313 0.726 8.083 1.00 93.25 104 THR A CA 1
ATOM 831 C C . THR A 1 104 ? -1.948 0.440 7.467 1.00 93.25 104 THR A C 1
ATOM 833 O O . THR A 1 104 ? -1.146 1.346 7.246 1.00 93.25 104 THR A O 1
ATOM 836 N N . ARG A 1 105 ? -1.651 -0.834 7.179 1.00 93.88 105 ARG A N 1
ATOM 837 C CA . ARG A 1 105 ? -0.364 -1.255 6.611 1.00 93.88 105 ARG A CA 1
ATOM 838 C C . ARG A 1 105 ? -0.553 -2.225 5.452 1.00 93.88 105 ARG A C 1
ATOM 840 O O . ARG A 1 105 ? -1.147 -3.291 5.614 1.00 93.88 105 ARG A O 1
ATOM 847 N N . LEU A 1 106 ? 0.023 -1.891 4.300 1.00 93.25 106 LEU A N 1
ATOM 848 C CA . LEU A 1 106 ? 0.010 -2.723 3.099 1.00 93.25 106 LEU A CA 1
ATOM 849 C C . LEU A 1 106 ? 1.431 -2.936 2.569 1.00 93.25 106 LEU A C 1
ATOM 851 O O . LEU A 1 106 ? 2.047 -2.040 2.003 1.00 93.25 106 LEU A O 1
ATOM 855 N N . HIS A 1 107 ? 1.945 -4.154 2.685 1.00 92.75 107 HIS A N 1
ATOM 856 C CA . HIS A 1 107 ? 3.270 -4.508 2.187 1.00 92.75 107 HIS A CA 1
ATOM 857 C C . HIS A 1 107 ? 3.153 -5.658 1.191 1.00 92.75 107 HIS A C 1
ATOM 859 O O . HIS A 1 107 ? 3.084 -6.818 1.589 1.00 92.75 107 HIS A O 1
ATOM 865 N N . VAL A 1 108 ? 3.120 -5.352 -0.107 1.00 88.69 108 VAL A N 1
ATOM 866 C CA . VAL A 1 108 ? 2.942 -6.347 -1.182 1.00 88.69 108 VAL A CA 1
ATOM 867 C C . VAL A 1 108 ? 3.975 -6.205 -2.307 1.00 88.69 108 VAL A C 1
ATOM 869 O O . VAL A 1 108 ? 3.614 -6.211 -3.489 1.00 88.69 108 VAL A O 1
ATOM 872 N N . PRO A 1 109 ? 5.279 -6.107 -1.984 1.00 85.50 109 PRO A N 1
ATOM 873 C CA . PRO A 1 109 ? 6.306 -6.000 -3.004 1.00 85.50 109 PRO A CA 1
ATOM 874 C C . PRO A 1 109 ? 6.307 -7.240 -3.904 1.00 85.50 109 PRO A C 1
ATOM 876 O O . PRO A 1 109 ? 6.056 -8.368 -3.471 1.00 85.50 109 PRO A O 1
ATOM 879 N N . TYR A 1 110 ? 6.615 -7.019 -5.177 1.00 78.31 110 TYR A N 1
ATOM 880 C CA . TYR A 1 110 ? 6.707 -7.998 -6.260 1.00 78.31 110 TYR A CA 1
ATOM 881 C C . TYR A 1 110 ? 5.409 -8.717 -6.650 1.00 78.31 110 TYR A C 1
ATOM 883 O O . TYR A 1 110 ? 5.388 -9.451 -7.638 1.00 78.31 110 TYR A O 1
ATOM 891 N N . MET A 1 111 ? 4.329 -8.543 -5.888 1.00 79.69 111 MET A N 1
ATOM 892 C CA . MET A 1 111 ? 3.045 -9.185 -6.165 1.00 79.69 111 MET A CA 1
ATOM 893 C C . MET A 1 111 ? 2.239 -8.428 -7.222 1.00 79.69 111 MET A C 1
ATOM 895 O O . MET A 1 111 ? 1.535 -9.051 -8.015 1.00 79.69 111 MET A O 1
ATOM 899 N N . ILE A 1 112 ? 2.341 -7.100 -7.213 1.00 82.88 112 ILE A N 1
ATOM 900 C CA . ILE A 1 112 ? 1.613 -6.183 -8.090 1.00 82.88 112 ILE A CA 1
ATOM 901 C C . ILE A 1 112 ? 2.538 -5.061 -8.561 1.00 82.88 112 ILE A C 1
ATOM 903 O O . ILE A 1 112 ? 3.568 -4.805 -7.930 1.00 82.88 112 ILE A O 1
ATOM 907 N N . ASP A 1 113 ? 2.155 -4.392 -9.648 1.00 85.38 113 ASP A N 1
ATOM 908 C CA . ASP A 1 113 ? 2.782 -3.137 -10.052 1.00 85.38 113 ASP A CA 1
ATOM 909 C C . ASP A 1 113 ? 2.102 -1.964 -9.339 1.00 85.38 113 ASP A C 1
ATOM 911 O O . ASP A 1 113 ? 0.871 -1.906 -9.249 1.00 85.38 113 ASP A O 1
ATOM 915 N N . ALA A 1 114 ? 2.904 -1.034 -8.820 1.00 89.62 114 ALA A N 1
ATOM 916 C CA . ALA A 1 114 ? 2.409 0.164 -8.155 1.00 89.62 114 ALA A CA 1
ATOM 917 C C . ALA A 1 114 ? 1.564 1.041 -9.088 1.00 89.62 114 ALA A C 1
ATOM 919 O O . ALA A 1 114 ? 0.570 1.610 -8.649 1.00 89.62 114 ALA A O 1
ATOM 920 N N . TRP A 1 115 ? 1.911 1.104 -10.375 1.00 87.94 115 TRP A N 1
ATOM 921 C CA . TRP A 1 115 ? 1.150 1.850 -11.371 1.00 87.94 115 TRP A CA 1
ATOM 922 C C . TRP A 1 115 ? -0.279 1.324 -11.495 1.00 87.94 115 TRP A C 1
ATOM 924 O O . TRP A 1 115 ? -1.237 2.079 -11.346 1.00 87.94 115 TRP A O 1
ATOM 934 N N . ASP A 1 116 ? -0.437 0.014 -11.694 1.00 85.75 116 ASP A N 1
ATOM 935 C CA . ASP A 1 116 ? -1.757 -0.615 -11.806 1.00 85.75 116 ASP A CA 1
ATOM 936 C C . ASP A 1 116 ? -2.559 -0.507 -10.503 1.00 85.75 116 ASP A C 1
ATOM 938 O O . ASP A 1 116 ? -3.786 -0.396 -10.532 1.00 85.75 116 ASP A O 1
ATOM 942 N N . PHE A 1 117 ? -1.873 -0.526 -9.356 1.00 90.38 117 PHE A N 1
ATOM 943 C CA . PHE A 1 117 ? -2.492 -0.340 -8.048 1.00 90.38 117 PHE A CA 1
ATOM 944 C C . PHE A 1 117 ? -3.087 1.063 -7.894 1.00 90.38 117 PHE A C 1
ATOM 946 O O . PHE A 1 117 ? -4.270 1.182 -7.578 1.00 90.38 117 PHE A O 1
ATOM 953 N N . PHE A 1 118 ? -2.306 2.115 -8.163 1.00 89.06 118 PHE A N 1
ATOM 954 C CA . PHE A 1 118 ? -2.784 3.494 -8.046 1.00 89.06 118 PHE A CA 1
ATOM 955 C C . PHE A 1 118 ? -3.783 3.855 -9.146 1.00 89.06 118 PHE A C 1
ATOM 957 O O . PHE A 1 118 ? -4.779 4.511 -8.870 1.00 89.06 118 PHE A O 1
ATOM 964 N N . LYS A 1 119 ? -3.613 3.354 -10.375 1.00 84.88 119 LYS A N 1
ATOM 965 C CA . LYS A 1 119 ? -4.571 3.575 -11.472 1.00 84.88 119 LYS A CA 1
ATOM 966 C C . LYS A 1 119 ? -5.939 2.936 -11.215 1.00 84.88 119 LYS A C 1
ATOM 968 O O . LYS A 1 119 ? -6.940 3.362 -11.786 1.00 84.88 119 LYS A O 1
ATOM 973 N N . ALA A 1 120 ? -6.001 1.910 -10.367 1.00 84.69 120 ALA A N 1
ATOM 974 C CA . ALA A 1 120 ? -7.262 1.307 -9.948 1.00 84.69 120 ALA A CA 1
ATOM 975 C C . ALA A 1 120 ? -8.052 2.162 -8.939 1.00 84.69 120 ALA A C 1
ATOM 977 O O . ALA A 1 120 ? -9.183 1.792 -8.604 1.00 84.69 120 ALA A O 1
ATOM 978 N N . TYR A 1 121 ? -7.478 3.273 -8.465 1.00 81.06 121 TYR A N 1
ATOM 979 C CA . TYR A 1 121 ? -8.153 4.253 -7.624 1.00 81.06 121 TYR A CA 1
ATOM 980 C C . TYR A 1 121 ? -9.398 4.824 -8.312 1.00 81.06 121 TYR A C 1
ATOM 982 O O . TYR A 1 121 ? -9.425 5.081 -9.517 1.00 81.06 121 TYR A O 1
ATOM 990 N N . GLN A 1 122 ? -10.445 5.036 -7.519 1.00 69.94 122 GLN A N 1
ATOM 991 C CA . GLN A 1 122 ? -11.651 5.744 -7.926 1.00 69.94 122 GLN A CA 1
ATOM 992 C C . GLN A 1 122 ? -11.794 6.975 -7.038 1.00 69.94 122 GLN A C 1
ATOM 994 O O . GLN A 1 122 ? -11.664 6.873 -5.819 1.00 69.94 122 GLN A O 1
ATOM 999 N N . LYS A 1 123 ? -12.068 8.130 -7.652 1.00 69.25 123 LYS A N 1
ATOM 1000 C CA . LYS A 1 123 ? -12.225 9.406 -6.947 1.00 69.25 123 LYS A CA 1
ATOM 1001 C C . LYS A 1 123 ? -13.248 9.262 -5.810 1.00 69.25 123 LYS A C 1
ATOM 1003 O O . LYS A 1 123 ? -14.382 8.862 -6.067 1.00 69.25 123 LYS A O 1
ATOM 1008 N N . GLY A 1 124 ? -12.831 9.564 -4.579 1.00 67.25 124 GLY A N 1
ATOM 1009 C CA . GLY A 1 124 ? -13.644 9.423 -3.361 1.00 67.25 124 GLY A CA 1
ATOM 1010 C C . GLY A 1 124 ? -13.433 8.123 -2.572 1.00 67.25 124 GLY A C 1
ATOM 1011 O O . GLY A 1 124 ? -13.969 7.987 -1.477 1.00 67.25 124 GLY A O 1
ATOM 1012 N N . CYS A 1 125 ? -12.642 7.173 -3.078 1.00 69.31 125 CYS A N 1
ATOM 1013 C CA . CYS A 1 125 ? -12.240 5.978 -2.335 1.00 69.31 125 CYS A CA 1
ATOM 1014 C C . CYS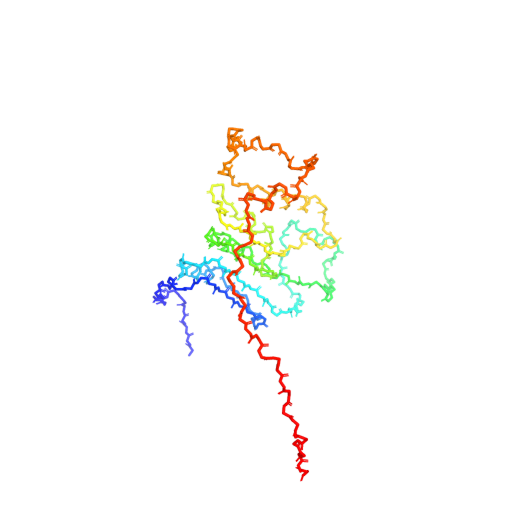 A 1 125 ? -10.805 6.132 -1.826 1.00 69.31 125 CYS A C 1
ATOM 1016 O O . CYS A 1 125 ? -9.876 5.567 -2.401 1.00 69.31 125 CYS A O 1
ATOM 1018 N N . ALA A 1 126 ? -10.622 6.942 -0.785 1.00 73.19 126 ALA A N 1
ATOM 1019 C CA . ALA A 1 126 ? -9.311 7.188 -0.202 1.00 73.19 126 ALA A CA 1
ATOM 1020 C C . ALA A 1 126 ? -8.966 6.178 0.902 1.00 73.19 126 ALA A C 1
ATOM 1022 O O . ALA A 1 126 ? -9.839 5.606 1.564 1.00 73.19 126 ALA A O 1
ATOM 1023 N N . TRP A 1 127 ? -7.668 5.957 1.088 1.00 85.50 127 TRP A N 1
ATOM 1024 C CA . TRP A 1 127 ? -7.143 5.194 2.210 1.00 85.50 127 TRP A CA 1
ATOM 1025 C C . TRP A 1 127 ? -7.101 6.082 3.453 1.00 85.50 127 TRP A C 1
ATOM 1027 O O . TRP A 1 127 ? -6.136 6.802 3.681 1.00 85.50 127 TRP A O 1
ATOM 1037 N N . GLN A 1 128 ? -8.152 6.010 4.266 1.00 82.31 128 GLN A N 1
ATOM 1038 C CA . GLN A 1 128 ? -8.342 6.920 5.402 1.00 82.31 128 GLN A CA 1
ATOM 1039 C C . GLN A 1 128 ? -7.300 6.749 6.514 1.00 82.31 128 GLN A C 1
ATOM 1041 O O . GLN A 1 128 ? -6.978 7.692 7.226 1.00 82.31 128 GLN A O 1
ATOM 1046 N N . HIS A 1 129 ? -6.774 5.534 6.675 1.00 86.38 129 HIS A N 1
ATOM 1047 C CA . HIS A 1 129 ? -5.907 5.182 7.801 1.00 86.38 129 HIS A CA 1
ATOM 1048 C C . HIS A 1 129 ? -4.592 4.531 7.369 1.00 86.38 129 HIS A C 1
ATOM 1050 O O . HIS A 1 129 ? -3.910 3.940 8.201 1.00 86.38 129 HIS A O 1
ATOM 1056 N N . LEU A 1 130 ? -4.242 4.571 6.078 1.00 88.81 130 LEU A N 1
ATOM 1057 C CA . LEU A 1 130 ? -3.043 3.901 5.577 1.00 88.81 130 LEU A CA 1
ATOM 1058 C C . LEU A 1 130 ? -1.788 4.688 5.963 1.00 88.81 130 LEU A C 1
ATOM 1060 O O . LEU A 1 130 ? -1.441 5.685 5.342 1.00 88.81 130 LEU A O 1
ATOM 1064 N N . GLU A 1 131 ? -1.078 4.188 6.965 1.00 91.12 131 GLU A N 1
ATOM 1065 C CA . GLU A 1 131 ? 0.164 4.771 7.477 1.00 91.12 131 GLU A CA 1
ATOM 1066 C C . GLU A 1 131 ? 1.401 4.262 6.728 1.00 91.12 131 GLU A C 1
ATOM 1068 O O . GLU A 1 131 ? 2.428 4.934 6.664 1.00 91.12 131 GLU A O 1
ATOM 1073 N N . SER A 1 132 ? 1.348 3.035 6.196 1.00 92.50 132 SER A N 1
ATOM 1074 C CA . SER A 1 132 ? 2.514 2.401 5.578 1.00 92.50 132 SER A CA 1
ATOM 1075 C C . SER A 1 132 ? 2.146 1.597 4.341 1.00 92.50 132 SER A C 1
ATOM 1077 O O . SER A 1 132 ? 1.311 0.690 4.395 1.00 92.50 132 SER A O 1
ATOM 1079 N N . ILE A 1 133 ? 2.833 1.885 3.234 1.00 92.62 133 ILE A N 1
ATOM 1080 C CA . ILE A 1 133 ? 2.699 1.153 1.979 1.00 92.62 133 ILE A CA 1
ATOM 1081 C C . ILE A 1 133 ? 4.064 0.792 1.386 1.00 92.62 133 ILE A C 1
ATOM 1083 O O . ILE A 1 133 ? 4.999 1.587 1.392 1.00 92.62 133 ILE A O 1
ATOM 1087 N N . SER A 1 134 ? 4.178 -0.426 0.858 1.00 92.50 134 SER A N 1
ATOM 1088 C CA . SER A 1 134 ? 5.360 -0.907 0.140 1.00 92.50 134 SER A CA 1
ATOM 1089 C C . SER A 1 134 ? 4.933 -1.729 -1.068 1.00 92.50 134 SER A C 1
ATOM 1091 O O . SER A 1 134 ? 4.323 -2.796 -0.931 1.00 92.50 134 SER A O 1
ATOM 1093 N N . LEU A 1 135 ? 5.259 -1.208 -2.250 1.00 89.38 135 LEU A N 1
ATOM 1094 C CA . LEU A 1 135 ? 4.952 -1.776 -3.560 1.00 89.38 135 LEU A CA 1
ATOM 1095 C C . LEU A 1 135 ? 6.223 -1.828 -4.415 1.00 89.38 135 LEU A C 1
ATOM 1097 O O . LEU A 1 135 ? 7.245 -1.226 -4.094 1.00 89.38 135 LEU A O 1
ATOM 1101 N N . THR A 1 136 ? 6.141 -2.517 -5.546 1.00 86.56 136 THR A N 1
ATOM 1102 C CA . THR A 1 136 ? 7.174 -2.504 -6.589 1.00 86.56 136 THR A CA 1
ATOM 1103 C C . THR A 1 136 ? 6.600 -1.931 -7.869 1.00 86.56 136 THR A C 1
ATOM 1105 O O . THR A 1 136 ? 5.435 -2.177 -8.162 1.00 86.56 136 THR A O 1
ATOM 1108 N N . SER A 1 137 ? 7.407 -1.228 -8.661 1.00 85.56 137 SER A N 1
ATOM 1109 C CA . SER A 1 137 ? 7.008 -0.838 -10.015 1.00 85.56 137 SER A CA 1
ATOM 1110 C C . SER A 1 137 ? 8.095 -1.165 -11.023 1.00 85.56 137 SER A C 1
ATOM 1112 O O . SER A 1 137 ? 9.274 -0.891 -10.792 1.00 85.56 137 SER A O 1
ATOM 1114 N N . ALA A 1 138 ? 7.683 -1.695 -12.172 1.00 79.00 138 ALA A N 1
ATOM 1115 C CA . ALA A 1 138 ? 8.526 -1.832 -13.350 1.00 79.00 138 ALA A CA 1
ATOM 1116 C C . ALA A 1 138 ? 9.019 -0.466 -13.865 1.00 79.00 138 ALA A C 1
ATOM 1118 O O . ALA A 1 138 ? 10.077 -0.385 -14.491 1.00 79.00 138 ALA A O 1
ATOM 1119 N N . LEU A 1 139 ? 8.306 0.625 -13.557 1.00 79.56 139 LEU A N 1
ATOM 1120 C CA . LEU A 1 139 ? 8.707 1.984 -13.929 1.00 79.56 139 LEU A CA 1
ATOM 1121 C C . LEU A 1 139 ? 9.976 2.457 -13.210 1.00 79.56 139 LEU A C 1
ATOM 1123 O O . LEU A 1 139 ? 10.635 3.355 -13.708 1.00 79.56 139 LEU A O 1
ATOM 1127 N N . LEU A 1 140 ? 10.372 1.829 -12.101 1.00 82.69 140 LEU A N 1
ATOM 1128 C CA . LEU A 1 140 ? 11.628 2.140 -11.405 1.00 82.69 140 LEU A CA 1
ATOM 1129 C C . LEU A 1 140 ? 12.835 1.365 -11.965 1.00 82.69 140 LEU A C 1
ATOM 1131 O O . LEU A 1 140 ? 13.942 1.472 -11.439 1.00 82.69 140 LEU A O 1
ATOM 1135 N N . ALA A 1 141 ? 12.641 0.563 -13.018 1.00 77.25 141 ALA A N 1
ATOM 1136 C CA . ALA A 1 141 ? 13.739 -0.119 -13.691 1.00 77.25 141 ALA A CA 1
ATOM 1137 C C . ALA A 1 141 ? 14.681 0.887 -14.393 1.00 77.25 141 ALA A C 1
ATOM 1139 O O . ALA A 1 141 ? 14.211 1.909 -14.894 1.00 77.25 141 ALA A O 1
ATOM 1140 N N . PRO A 1 142 ? 15.989 0.583 -14.530 1.00 67.69 142 PRO A N 1
ATOM 1141 C CA . PRO A 1 142 ? 16.995 1.525 -15.047 1.00 67.69 142 PRO A CA 1
ATOM 1142 C C . PRO A 1 142 ? 16.732 2.099 -16.448 1.00 67.69 142 PRO A C 1
ATOM 1144 O O . PRO A 1 142 ? 17.333 3.098 -16.826 1.00 67.69 142 PRO A O 1
ATOM 1147 N N . TYR A 1 143 ? 15.875 1.447 -17.235 1.00 70.56 143 TYR A N 1
ATOM 1148 C CA . TYR A 1 143 ? 15.577 1.801 -18.627 1.00 70.56 143 TYR A CA 1
ATOM 1149 C C . TYR A 1 143 ? 14.219 2.489 -18.804 1.00 70.56 143 TYR A C 1
ATOM 1151 O O . TYR A 1 143 ? 13.786 2.733 -19.931 1.00 70.56 143 TYR A O 1
ATOM 1159 N N . SER A 1 144 ? 13.519 2.759 -17.708 1.00 70.38 144 SER A N 1
ATOM 1160 C CA . SER A 1 144 ? 12.218 3.412 -17.732 1.00 70.38 144 SER A CA 1
ATOM 1161 C C . SER A 1 144 ? 12.374 4.926 -17.875 1.00 70.38 144 SER A C 1
ATOM 1163 O O . SER A 1 144 ? 13.312 5.530 -17.363 1.00 70.38 144 SER A O 1
ATOM 1165 N N . SER A 1 145 ? 11.456 5.555 -18.608 1.00 79.00 145 SER A N 1
ATOM 1166 C CA . SER A 1 145 ? 11.444 7.008 -18.801 1.00 79.00 145 SER A CA 1
ATOM 1167 C C . SER A 1 145 ? 11.129 7.732 -17.492 1.00 79.00 145 SER A C 1
ATOM 1169 O O . SER A 1 145 ? 10.136 7.390 -16.846 1.00 79.00 145 SER A O 1
ATOM 1171 N N . ASN A 1 146 ? 11.887 8.786 -17.176 1.00 85.44 146 ASN A N 1
ATOM 1172 C CA . ASN A 1 146 ? 11.644 9.623 -15.997 1.00 85.44 146 ASN A CA 1
ATOM 1173 C C . ASN A 1 146 ? 10.222 10.200 -15.961 1.00 85.44 146 ASN A C 1
ATOM 1175 O O . ASN A 1 146 ? 9.619 10.213 -14.896 1.00 85.44 146 ASN A O 1
ATOM 1179 N N . ASP A 1 147 ? 9.649 10.570 -17.109 1.00 85.81 147 ASP A N 1
ATOM 1180 C CA . ASP A 1 147 ? 8.292 11.134 -17.182 1.00 85.81 147 ASP A CA 1
ATOM 1181 C C . ASP A 1 147 ? 7.237 10.209 -16.561 1.00 85.81 147 ASP A C 1
ATOM 1183 O O . ASP A 1 147 ? 6.371 10.656 -15.818 1.00 85.81 147 ASP A O 1
ATOM 1187 N N . LYS A 1 148 ? 7.360 8.895 -16.785 1.00 79.81 148 LYS A N 1
ATOM 1188 C CA . LYS A 1 148 ? 6.445 7.892 -16.214 1.00 79.81 148 LYS A CA 1
ATOM 1189 C C . LYS A 1 148 ? 6.667 7.674 -14.725 1.00 79.81 148 LYS A C 1
ATOM 1191 O O . LYS A 1 148 ? 5.731 7.336 -14.010 1.00 79.81 148 LYS A O 1
ATOM 1196 N N . ILE A 1 149 ? 7.901 7.852 -14.254 1.00 86.25 149 ILE A N 1
ATOM 1197 C CA . ILE A 1 149 ? 8.201 7.825 -12.820 1.00 86.25 149 ILE A CA 1
ATOM 1198 C C . ILE A 1 149 ? 7.543 9.034 -12.156 1.00 86.25 149 ILE A C 1
ATOM 1200 O O . ILE A 1 149 ? 6.879 8.878 -11.138 1.00 86.25 149 ILE A O 1
ATOM 1204 N N . SER A 1 150 ? 7.676 10.222 -12.750 1.00 90.69 150 SER A N 1
ATOM 1205 C CA . SER A 1 150 ? 7.002 11.429 -12.271 1.00 90.69 150 SER A CA 1
ATOM 1206 C C . SER A 1 150 ? 5.485 11.263 -12.266 1.00 90.69 150 SER A C 1
ATOM 1208 O O . SER A 1 150 ? 4.857 11.568 -11.260 1.00 90.69 150 SER A O 1
ATOM 1210 N N . GLU A 1 151 ? 4.907 10.710 -13.333 1.00 88.50 151 GLU A N 1
ATOM 1211 C CA . GLU A 1 151 ? 3.472 10.430 -13.419 1.00 88.50 151 GLU A CA 1
ATOM 1212 C C . GLU A 1 151 ? 3.012 9.470 -12.312 1.00 88.50 151 GLU A C 1
ATOM 1214 O O . GLU A 1 151 ? 2.059 9.773 -11.599 1.00 88.50 151 GLU A O 1
ATOM 1219 N N . LEU A 1 152 ? 3.741 8.367 -12.090 1.00 89.06 152 LEU A N 1
ATOM 1220 C CA . LEU A 1 152 ? 3.465 7.415 -11.009 1.00 89.06 152 LEU A CA 1
ATOM 1221 C C . LEU A 1 152 ? 3.449 8.106 -9.642 1.00 89.06 152 LEU A C 1
ATOM 1223 O O . LEU A 1 152 ? 2.550 7.864 -8.837 1.00 89.06 152 LEU A O 1
ATOM 1227 N N . LEU A 1 153 ? 4.453 8.943 -9.373 1.00 91.94 153 LEU A N 1
ATOM 1228 C CA . LEU A 1 153 ? 4.570 9.664 -8.109 1.00 91.94 153 LEU A CA 1
ATOM 1229 C C . LEU A 1 153 ? 3.449 10.695 -7.945 1.00 91.94 153 LEU A C 1
ATOM 1231 O O . LEU A 1 153 ? 2.902 10.810 -6.854 1.00 91.94 153 LEU A O 1
ATOM 1235 N N . CYS A 1 154 ? 3.059 11.397 -9.011 1.00 90.69 154 CYS A N 1
ATOM 1236 C CA . CYS A 1 154 ? 1.916 12.308 -8.987 1.00 90.69 154 CYS A CA 1
ATOM 1237 C C . CYS A 1 154 ? 0.609 11.569 -8.678 1.00 90.69 154 CYS A C 1
ATOM 1239 O O . CYS A 1 154 ? -0.119 11.995 -7.787 1.00 90.69 154 CYS A O 1
ATOM 1241 N N . THR A 1 155 ? 0.338 10.434 -9.331 1.00 89.31 155 THR A N 1
ATOM 1242 C CA . THR A 1 155 ? -0.857 9.627 -9.033 1.00 89.31 155 THR A CA 1
ATOM 1243 C C . THR A 1 155 ? -0.835 9.103 -7.596 1.00 89.31 155 THR A C 1
ATOM 1245 O O . THR A 1 155 ? -1.858 9.124 -6.919 1.00 89.31 155 THR A O 1
ATOM 1248 N N . ALA A 1 156 ? 0.324 8.668 -7.093 1.00 89.38 156 ALA A N 1
ATOM 1249 C CA . ALA A 1 156 ? 0.457 8.250 -5.699 1.00 89.38 156 ALA A CA 1
ATOM 1250 C C . ALA A 1 156 ? 0.136 9.399 -4.726 1.00 89.38 156 ALA A C 1
ATOM 1252 O O . ALA A 1 156 ? -0.551 9.179 -3.731 1.00 89.38 156 ALA A O 1
ATOM 1253 N N . SER A 1 157 ? 0.577 10.622 -5.038 1.00 87.62 157 SER A N 1
ATOM 1254 C CA . SER A 1 157 ? 0.249 11.819 -4.257 1.00 87.62 157 SER A CA 1
ATOM 1255 C C . SER A 1 157 ? -1.242 12.147 -4.290 1.00 87.62 157 SER A C 1
ATOM 1257 O O . SER A 1 157 ? -1.818 12.408 -3.243 1.00 87.62 157 SER A O 1
ATOM 1259 N N . GLU A 1 158 ? -1.891 12.097 -5.455 1.00 85.31 158 GLU A N 1
ATOM 1260 C CA . GLU A 1 158 ? -3.341 12.324 -5.578 1.00 85.31 158 GLU A CA 1
ATOM 1261 C C . GLU A 1 158 ? -4.154 11.334 -4.742 1.00 85.31 158 GLU A C 1
ATOM 1263 O O . GLU A 1 158 ? -5.156 11.697 -4.136 1.00 85.31 158 GLU A O 1
ATOM 1268 N N . VAL A 1 159 ? -3.701 10.083 -4.688 1.00 84.94 159 VAL A N 1
ATOM 1269 C CA . VAL A 1 159 ? -4.317 9.029 -3.881 1.00 84.94 159 VAL A CA 1
ATOM 1270 C C . VAL A 1 159 ? -4.088 9.237 -2.379 1.00 84.94 159 VAL A C 1
ATOM 1272 O O . VAL A 1 159 ? -4.948 8.869 -1.579 1.00 84.94 159 VAL A O 1
ATOM 1275 N N . ALA A 1 160 ? -2.931 9.785 -1.998 1.00 83.12 160 ALA A N 1
ATOM 1276 C CA . ALA A 1 160 ? -2.563 10.048 -0.608 1.00 83.12 160 ALA A CA 1
ATOM 1277 C C . ALA A 1 160 ? -3.205 11.321 -0.041 1.00 83.12 160 ALA A C 1
ATOM 1279 O O . ALA A 1 160 ? -3.328 11.445 1.175 1.00 83.12 160 ALA A O 1
ATOM 1280 N N . LEU A 1 161 ? -3.606 12.262 -0.898 1.00 78.69 161 LEU A N 1
ATOM 1281 C CA . LEU A 1 161 ? -4.346 13.446 -0.484 1.00 78.69 161 LEU A CA 1
ATOM 1282 C C . LEU A 1 161 ? -5.744 13.032 -0.004 1.00 78.69 161 LEU A C 1
ATOM 1284 O O . LEU A 1 161 ? -6.685 12.905 -0.786 1.00 78.69 161 LEU A O 1
ATOM 1288 N N . ASN A 1 162 ? -5.877 12.847 1.308 1.00 64.62 162 ASN A N 1
ATOM 1289 C CA . ASN A 1 162 ? -7.169 12.925 1.969 1.00 64.62 162 ASN A CA 1
ATOM 1290 C C . ASN A 1 162 ? -7.585 14.396 1.972 1.00 64.62 162 ASN A C 1
ATOM 1292 O O . ASN A 1 162 ? -6.973 15.222 2.643 1.00 64.62 162 ASN A O 1
ATOM 1296 N N . GLU A 1 163 ? -8.652 14.727 1.246 1.00 57.03 163 GLU A N 1
ATOM 1297 C CA . GLU A 1 163 ? -9.267 16.064 1.276 1.00 57.03 163 GLU A CA 1
ATOM 1298 C C . GLU A 1 163 ? -9.822 16.437 2.679 1.00 57.03 163 GLU A C 1
ATOM 1300 O O . GLU A 1 163 ? -10.358 17.528 2.849 1.00 57.03 163 GLU A O 1
ATOM 1305 N N . GLU A 1 164 ? -9.687 15.552 3.679 1.00 54.16 164 GLU A N 1
ATOM 1306 C CA . GLU A 1 164 ? -10.229 15.662 5.041 1.00 54.16 164 GLU A CA 1
ATOM 1307 C C . GLU A 1 164 ? -9.172 15.836 6.151 1.00 54.16 164 GLU A C 1
ATOM 1309 O O . GLU A 1 164 ? -9.547 15.908 7.322 1.00 54.16 164 GLU A O 1
ATOM 1314 N N . ASP A 1 165 ? -7.871 15.926 5.836 1.00 55.31 165 ASP A N 1
ATOM 1315 C CA . ASP A 1 165 ? -6.880 16.289 6.859 1.00 55.31 165 ASP A CA 1
ATOM 1316 C C . ASP A 1 165 ? -7.159 17.727 7.307 1.00 55.31 165 ASP A C 1
ATOM 1318 O O . ASP A 1 165 ? -6.919 18.686 6.570 1.00 55.31 165 ASP A O 1
ATOM 1322 N N . GLY A 1 166 ? -7.719 17.848 8.513 1.00 56.50 166 GLY A N 1
ATOM 1323 C CA . GLY A 1 166 ? -8.048 19.088 9.200 1.00 56.50 166 GLY A CA 1
ATOM 1324 C C . GLY A 1 166 ? -6.839 20.007 9.323 1.00 56.50 166 GLY A C 1
ATOM 1325 O O . GLY A 1 166 ? -6.212 20.099 10.375 1.00 56.50 166 GLY A O 1
ATOM 1326 N N . LEU A 1 167 ? -6.566 20.757 8.257 1.00 60.28 167 LEU A N 1
ATOM 1327 C CA . LEU A 1 167 ? -5.786 21.991 8.239 1.00 60.28 167 LEU A CA 1
ATOM 1328 C C . LEU A 1 167 ? -6.543 23.099 8.990 1.00 60.28 167 LEU A C 1
ATOM 1330 O O . LEU A 1 167 ? -6.603 24.242 8.535 1.00 60.28 167 LEU A O 1
ATOM 1334 N N . GLU A 1 168 ? -7.175 22.760 10.112 1.00 63.78 168 GLU A N 1
ATOM 1335 C CA . GLU A 1 168 ? -7.696 23.754 11.026 1.00 63.78 168 GLU A CA 1
ATOM 1336 C C . GLU A 1 168 ? -6.494 24.549 11.529 1.00 63.78 168 GLU A C 1
ATOM 1338 O O . GLU A 1 168 ? -5.486 24.001 11.985 1.00 63.78 168 GLU A O 1
ATOM 1343 N N . GLU A 1 169 ? -6.571 25.861 11.333 1.00 68.81 169 GLU A N 1
ATOM 1344 C CA . GLU A 1 169 ? -5.563 26.806 11.778 1.00 68.81 169 GLU A CA 1
ATOM 1345 C C . GLU A 1 169 ? -5.276 26.551 13.261 1.00 68.81 169 GLU A C 1
ATOM 1347 O O . GLU A 1 169 ? -6.197 26.480 14.075 1.00 68.81 169 GLU A O 1
ATOM 1352 N N . ILE A 1 170 ? -4.000 26.356 13.607 1.00 69.62 170 ILE A N 1
ATOM 1353 C CA . ILE A 1 170 ? -3.592 26.143 14.997 1.00 69.62 170 ILE A CA 1
ATOM 1354 C C . ILE A 1 170 ? -4.127 27.321 15.807 1.00 69.62 170 ILE A C 1
ATOM 1356 O O . ILE A 1 170 ? -3.694 28.447 15.574 1.00 69.62 170 ILE A O 1
ATOM 1360 N N . ASP A 1 171 ? -5.033 27.065 16.753 1.00 73.94 171 ASP A N 1
ATOM 1361 C CA . ASP A 1 171 ? -5.566 28.107 17.624 1.00 73.94 171 ASP A CA 1
ATOM 1362 C C . ASP A 1 171 ? -4.417 28.697 18.462 1.00 73.94 171 ASP A C 1
ATOM 1364 O O . ASP A 1 171 ? -3.894 28.021 19.362 1.00 73.94 171 ASP A O 1
ATOM 1368 N N . PRO A 1 172 ? -4.001 29.948 18.187 1.00 73.38 172 PRO A N 1
ATOM 1369 C CA . PRO A 1 172 ? -2.868 30.554 18.867 1.00 73.38 172 PRO A CA 1
ATOM 1370 C C . PRO A 1 172 ? -3.138 30.768 20.362 1.00 73.38 172 PRO A C 1
ATOM 1372 O O . PRO A 1 172 ? -2.193 30.989 21.112 1.00 73.38 172 PRO A O 1
ATOM 1375 N N . SER A 1 173 ? -4.390 30.664 20.825 1.00 75.62 173 SER A N 1
ATOM 1376 C CA . SER A 1 173 ? -4.742 30.796 22.243 1.00 75.62 173 SER A CA 1
ATOM 1377 C C . SER A 1 173 ? -4.344 29.588 23.102 1.00 75.62 173 SER A C 1
ATOM 1379 O O . SER A 1 173 ? -4.156 29.733 24.309 1.00 75.62 173 SER A O 1
ATOM 1381 N N . ASN A 1 174 ? -4.139 28.414 22.490 1.00 68.94 174 ASN A N 1
ATOM 1382 C CA . ASN A 1 174 ? -3.648 27.210 23.175 1.00 68.94 174 ASN A CA 1
ATOM 1383 C C . ASN A 1 174 ? -2.115 27.171 23.286 1.00 68.94 174 ASN A C 1
ATOM 1385 O O . ASN A 1 174 ? -1.550 26.263 23.904 1.00 68.94 174 ASN A O 1
ATOM 1389 N N . ILE A 1 175 ? -1.419 28.149 22.698 1.00 74.12 175 ILE A N 1
ATOM 1390 C CA . ILE A 1 175 ? 0.014 28.328 22.901 1.00 74.12 175 ILE A CA 1
ATOM 1391 C C . ILE A 1 175 ? 0.202 28.877 24.313 1.00 74.12 175 ILE A C 1
ATOM 1393 O O . ILE A 1 175 ? -0.120 30.025 24.606 1.00 74.12 175 ILE A O 1
ATOM 1397 N N . VAL A 1 176 ? 0.768 28.060 25.201 1.00 69.75 176 VAL A N 1
ATOM 1398 C CA . VAL A 1 176 ? 1.255 28.559 26.487 1.00 69.75 176 VAL A CA 1
ATOM 1399 C C . VAL A 1 176 ? 2.371 29.559 26.186 1.00 69.75 176 VAL A C 1
ATOM 1401 O O . VAL A 1 176 ? 3.483 29.165 25.829 1.00 69.75 176 VAL A O 1
ATOM 1404 N N . GLU A 1 177 ? 2.094 30.856 26.333 1.00 65.00 177 GLU A N 1
ATOM 1405 C CA . GLU A 1 177 ? 3.091 31.933 26.291 1.00 65.00 177 GLU A CA 1
ATOM 1406 C C . GLU A 1 177 ? 3.987 31.880 27.545 1.00 65.00 177 GLU A C 1
ATOM 1408 O O . GLU A 1 177 ? 4.059 32.787 28.371 1.00 65.00 177 GLU A O 1
ATOM 1413 N N . GLY A 1 178 ? 4.675 30.755 27.730 1.00 62.06 178 GLY A N 1
ATOM 1414 C CA . GLY A 1 178 ? 5.642 30.546 28.790 1.00 62.06 178 GLY A CA 1
ATOM 1415 C C . GLY A 1 178 ? 6.995 31.088 28.357 1.00 62.06 178 GLY A C 1
ATOM 1416 O O . GLY A 1 178 ? 7.642 30.548 27.455 1.00 62.06 178 GLY A O 1
ATOM 1417 N N . ARG A 1 179 ? 7.465 32.146 29.023 1.00 57.88 179 ARG A N 1
ATOM 1418 C CA . ARG A 1 179 ? 8.849 32.616 28.902 1.00 57.88 179 ARG A CA 1
ATOM 1419 C C . ARG A 1 179 ? 9.771 31.429 29.190 1.00 57.88 179 ARG A C 1
ATOM 1421 O O . ARG A 1 179 ? 9.774 30.906 30.301 1.00 57.88 179 ARG A O 1
ATOM 1428 N N . ARG A 1 180 ? 10.536 30.984 28.186 1.00 65.38 180 ARG A N 1
ATOM 1429 C CA . ARG A 1 180 ? 11.548 29.927 28.348 1.00 65.38 180 ARG A CA 1
ATOM 1430 C C . ARG A 1 180 ? 12.368 30.216 29.612 1.00 65.38 180 ARG A C 1
ATOM 1432 O O . ARG A 1 180 ? 12.849 31.333 29.780 1.00 65.38 180 ARG A O 1
ATOM 1439 N N . THR A 1 181 ? 12.617 29.205 30.441 1.00 62.09 181 THR A N 1
ATOM 1440 C CA . THR A 1 181 ? 13.512 29.271 31.619 1.00 62.09 181 THR A CA 1
ATOM 1441 C C . THR A 1 181 ? 14.975 29.573 31.261 1.00 62.09 181 THR A C 1
ATOM 1443 O O . THR A 1 181 ? 15.840 29.684 32.129 1.00 62.09 181 THR A O 1
ATOM 1446 N N . ARG A 1 182 ? 15.280 29.741 29.970 1.00 52.50 182 ARG A N 1
ATOM 1447 C CA . ARG A 1 182 ? 16.614 30.017 29.451 1.00 52.50 182 ARG A CA 1
ATOM 1448 C C . ARG A 1 182 ? 17.028 31.449 29.818 1.00 52.50 182 ARG A C 1
ATOM 1450 O O . ARG A 1 182 ? 16.628 32.403 29.160 1.00 52.50 182 ARG A O 1
ATOM 1457 N N . GLY A 1 183 ? 17.819 31.571 30.884 1.00 63.25 183 GLY A N 1
ATOM 1458 C CA . GLY A 1 183 ? 18.335 32.838 31.418 1.00 63.25 183 GLY A CA 1
ATOM 1459 C C . GLY A 1 183 ? 17.851 33.186 32.829 1.00 63.25 183 GLY A C 1
ATOM 1460 O O . GLY A 1 183 ? 18.262 34.212 33.361 1.00 63.25 183 GLY A O 1
ATOM 1461 N N . ALA A 1 184 ? 17.003 32.358 33.449 1.00 65.00 184 ALA A N 1
ATOM 1462 C CA . ALA A 1 184 ? 16.695 32.497 34.868 1.00 65.00 184 ALA A CA 1
ATOM 1463 C C . ALA A 1 184 ? 17.863 31.940 35.695 1.00 65.00 184 ALA A C 1
ATOM 1465 O O . ALA A 1 184 ? 18.170 30.751 35.624 1.00 65.00 184 ALA A O 1
ATOM 1466 N N . GLN A 1 185 ? 18.531 32.805 36.457 1.00 66.62 185 GLN A N 1
ATOM 1467 C CA . GLN A 1 185 ? 19.539 32.392 37.427 1.00 66.62 185 GLN A CA 1
ATOM 1468 C C . GLN A 1 185 ? 18.788 31.934 38.682 1.00 66.62 185 GLN A C 1
ATOM 1470 O O . GLN A 1 185 ? 18.249 32.755 39.420 1.00 66.62 185 GLN A O 1
ATOM 1475 N N . ILE A 1 186 ? 18.646 30.619 38.846 1.00 67.62 186 ILE A N 1
ATOM 1476 C CA . ILE A 1 186 ? 17.949 30.030 39.992 1.00 67.62 186 ILE A CA 1
ATOM 1477 C C . ILE A 1 186 ? 18.870 30.164 41.206 1.00 67.62 186 ILE A C 1
ATOM 1479 O O . ILE A 1 186 ? 20.001 29.682 41.182 1.00 67.62 186 ILE A O 1
ATOM 1483 N N . ASP A 1 187 ? 18.399 30.840 42.251 1.00 75.25 187 ASP A N 1
ATOM 1484 C CA . ASP A 1 187 ? 19.086 30.877 43.539 1.00 75.25 187 ASP A CA 1
ATOM 1485 C C . ASP A 1 187 ? 18.779 29.579 44.293 1.00 75.25 187 ASP A C 1
ATOM 1487 O O . ASP A 1 187 ? 17.714 29.416 44.895 1.00 75.25 187 ASP A O 1
ATOM 1491 N N . PHE A 1 188 ? 19.696 28.620 44.179 1.00 66.56 188 PHE A N 1
ATOM 1492 C CA . PHE A 1 188 ? 19.531 27.274 44.723 1.00 66.56 188 PHE A CA 1
ATOM 1493 C C . PHE A 1 188 ? 19.363 27.269 46.251 1.00 66.56 188 PHE A C 1
ATOM 1495 O O . PHE A 1 188 ? 18.663 26.403 46.767 1.00 66.56 188 PHE A O 1
ATOM 1502 N N . ALA A 1 189 ? 19.918 28.257 46.967 1.00 74.94 189 ALA A N 1
ATOM 1503 C CA . ALA A 1 189 ? 19.762 28.367 48.419 1.00 74.94 189 ALA A CA 1
ATOM 1504 C C . ALA A 1 189 ? 18.316 28.708 48.811 1.00 74.94 189 ALA A C 1
ATOM 1506 O O . ALA A 1 189 ? 17.749 28.110 49.721 1.00 74.94 189 ALA A O 1
ATOM 1507 N N . LYS A 1 190 ? 17.683 29.623 48.068 1.00 75.38 190 LYS A N 1
ATOM 1508 C CA . LYS A 1 190 ? 16.298 30.039 48.319 1.00 75.38 190 LYS A CA 1
ATOM 1509 C C . LYS A 1 190 ? 15.274 28.987 47.886 1.00 75.38 190 LYS A C 1
ATOM 1511 O O . LYS A 1 190 ? 14.212 28.877 48.492 1.00 75.38 190 LYS A O 1
ATOM 1516 N N . ALA A 1 191 ? 15.575 28.230 46.830 1.00 70.56 191 ALA A N 1
ATOM 1517 C CA . ALA A 1 191 ? 14.736 27.115 46.391 1.00 70.56 191 ALA A CA 1
ATOM 1518 C C . ALA A 1 191 ? 14.745 25.959 47.409 1.00 70.56 191 ALA A C 1
ATOM 1520 O O . ALA A 1 191 ? 13.691 25.387 47.670 1.00 70.56 191 ALA A O 1
ATOM 1521 N N . ALA A 1 192 ? 15.899 25.678 48.024 1.00 69.00 192 ALA A N 1
ATOM 1522 C CA . ALA A 1 192 ? 16.034 24.655 49.061 1.00 69.00 192 ALA A CA 1
ATOM 1523 C C . ALA A 1 192 ? 15.276 25.003 50.359 1.00 69.00 192 ALA A C 1
ATOM 1525 O O . ALA A 1 192 ? 14.719 24.114 50.987 1.00 69.00 192 ALA A O 1
ATOM 1526 N N . GLU A 1 193 ? 15.179 26.284 50.741 1.00 74.81 193 GLU A N 1
ATOM 1527 C CA . GLU A 1 193 ? 14.345 26.710 51.885 1.00 74.81 193 GLU A CA 1
ATOM 1528 C C . GLU A 1 193 ? 12.838 26.524 51.642 1.00 74.81 193 GLU A C 1
ATOM 1530 O O . GLU A 1 193 ? 12.090 26.258 52.580 1.00 74.81 193 GLU A O 1
ATOM 1535 N N . GLN A 1 194 ? 12.368 26.703 50.400 1.00 70.00 194 GLN A N 1
ATOM 1536 C CA . GLN A 1 194 ? 10.941 26.578 50.062 1.00 70.00 194 GLN A CA 1
ATOM 1537 C C . GLN A 1 194 ? 10.503 25.130 49.848 1.00 70.00 194 GLN A C 1
ATOM 1539 O O . GLN A 1 194 ? 9.312 24.837 49.935 1.00 70.00 194 GLN A O 1
ATOM 1544 N N . HIS A 1 195 ? 11.453 24.250 49.547 1.00 62.88 195 HIS A N 1
ATOM 1545 C CA . HIS A 1 195 ? 11.221 22.830 49.352 1.00 62.88 195 HIS A CA 1
ATOM 1546 C C . HIS A 1 195 ? 12.359 22.054 50.032 1.00 62.88 195 HIS A C 1
ATOM 1548 O O . HIS A 1 195 ? 13.258 21.563 49.341 1.00 62.88 195 HIS A O 1
ATOM 1554 N N . PRO A 1 196 ? 12.373 22.013 51.379 1.00 67.00 196 PRO A N 1
ATOM 1555 C CA . PRO A 1 196 ? 13.364 21.239 52.112 1.00 67.00 196 PRO A CA 1
ATOM 1556 C C . PRO A 1 196 ? 13.292 19.775 51.669 1.00 67.00 196 PRO A C 1
ATOM 1558 O O . PRO A 1 196 ? 12.225 19.285 51.291 1.00 67.00 196 PRO A O 1
ATOM 1561 N N . ALA A 1 197 ? 14.438 19.0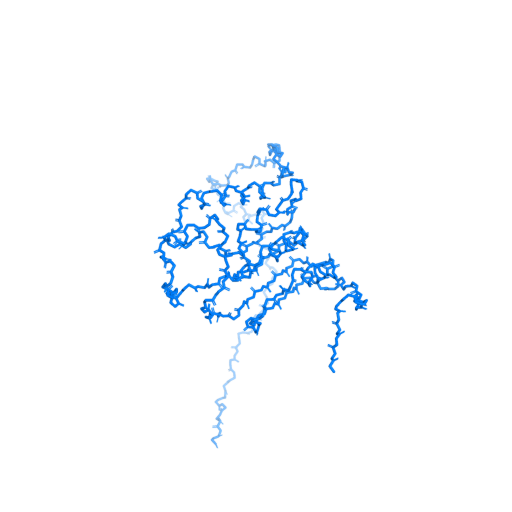98 51.654 1.00 63.94 197 ALA A N 1
ATOM 1562 C CA . ALA A 1 197 ? 14.440 17.649 51.539 1.00 63.94 197 ALA A CA 1
ATOM 1563 C C . ALA A 1 197 ? 13.731 17.103 52.787 1.00 63.94 197 ALA A C 1
ATOM 1565 O O . ALA A 1 197 ? 14.097 17.475 53.901 1.00 63.94 197 ALA A O 1
ATOM 1566 N N . ASP A 1 198 ? 12.683 16.301 52.602 1.00 63.50 198 ASP A N 1
ATOM 1567 C CA . ASP A 1 198 ? 12.197 15.449 53.684 1.00 63.50 198 ASP A CA 1
ATOM 1568 C C . ASP A 1 198 ? 13.314 14.430 53.945 1.00 63.50 198 ASP A C 1
ATOM 1570 O O . ASP A 1 198 ? 13.534 13.526 53.142 1.00 63.50 198 ASP A O 1
ATOM 1574 N N . ASP A 1 199 ? 14.064 14.628 55.031 1.00 60.53 199 ASP A N 1
ATOM 1575 C CA . ASP A 1 199 ? 15.083 13.699 55.536 1.00 60.53 199 ASP A CA 1
ATOM 1576 C C . ASP A 1 199 ? 14.413 12.519 56.275 1.00 60.53 199 ASP A C 1
ATOM 1578 O O . ASP A 1 199 ? 14.771 12.176 57.401 1.00 60.53 199 ASP A O 1
ATOM 1582 N N . GLU A 1 200 ? 13.398 11.908 55.667 1.00 58.97 200 GLU A N 1
ATOM 1583 C CA . GLU A 1 200 ? 12.831 10.641 56.126 1.00 58.97 200 GLU A CA 1
ATOM 1584 C C . GLU A 1 200 ? 13.104 9.605 55.040 1.00 58.97 200 GLU A C 1
ATOM 1586 O O . GLU A 1 200 ? 12.390 9.558 54.044 1.00 58.97 200 GLU A O 1
ATOM 1591 N N . ASP A 1 201 ? 14.238 8.907 55.182 1.00 58.06 201 ASP A N 1
ATOM 1592 C CA . ASP A 1 201 ? 14.416 7.461 54.963 1.00 58.06 201 ASP A CA 1
ATOM 1593 C C . ASP A 1 201 ? 15.929 7.136 54.956 1.00 58.06 201 ASP A C 1
ATOM 1595 O O . ASP A 1 201 ? 16.542 6.881 53.919 1.00 58.06 201 ASP A O 1
ATOM 1599 N N . GLU A 1 202 ? 16.567 7.153 56.135 1.00 55.66 202 GLU A N 1
ATOM 1600 C CA . GLU A 1 202 ? 17.796 6.374 56.352 1.00 55.66 202 GLU A CA 1
ATOM 1601 C C . GLU A 1 202 ? 17.388 4.896 56.497 1.00 55.66 202 GLU A C 1
ATOM 1603 O O . GLU A 1 202 ? 17.299 4.367 57.607 1.00 55.66 202 GLU A O 1
ATOM 1608 N N . GLU A 1 203 ? 17.072 4.223 55.386 1.00 57.50 203 GLU A N 1
ATOM 1609 C CA . GLU A 1 203 ? 17.121 2.760 55.374 1.00 57.50 203 GLU A CA 1
ATOM 1610 C C . GLU A 1 203 ? 18.601 2.345 55.341 1.00 57.50 203 GLU A C 1
ATOM 1612 O O . GLU A 1 203 ? 19.347 2.680 54.421 1.00 57.50 203 GLU A O 1
ATOM 1617 N N . ASP A 1 204 ? 19.036 1.689 56.419 1.00 57.88 204 ASP A N 1
ATOM 1618 C CA . ASP A 1 204 ? 20.368 1.113 56.610 1.00 57.88 204 ASP A CA 1
ATOM 1619 C C . ASP A 1 204 ? 20.550 -0.026 55.589 1.00 57.88 204 ASP A C 1
ATOM 1621 O O . ASP A 1 204 ? 20.226 -1.186 55.854 1.00 57.88 204 ASP A O 1
ATOM 1625 N N . ASP A 1 205 ? 20.975 0.328 54.374 1.00 64.38 205 ASP A N 1
ATOM 1626 C CA . ASP A 1 205 ? 21.336 -0.622 53.325 1.00 64.38 205 ASP A CA 1
ATOM 1627 C C . ASP A 1 205 ? 22.538 -1.447 53.818 1.00 64.38 205 ASP A C 1
ATOM 1629 O O . ASP A 1 205 ? 23.695 -1.044 53.678 1.00 64.38 205 ASP A O 1
ATOM 1633 N N . GLU A 1 206 ? 22.276 -2.610 54.428 1.00 66.19 206 GLU A N 1
ATOM 1634 C CA . GLU A 1 206 ? 23.309 -3.585 54.781 1.00 66.19 206 GLU A CA 1
ATOM 1635 C C . GLU A 1 206 ? 24.128 -3.931 53.521 1.00 66.19 206 GLU A C 1
ATOM 1637 O O . GLU A 1 206 ? 23.666 -4.657 52.634 1.00 66.19 206 GLU A O 1
ATOM 1642 N N . ASP A 1 207 ? 25.354 -3.397 53.443 1.00 73.44 207 ASP A N 1
ATOM 1643 C CA . ASP A 1 207 ? 26.310 -3.644 52.363 1.00 73.44 207 ASP A CA 1
ATOM 1644 C C . ASP A 1 207 ? 26.396 -5.149 52.070 1.00 73.44 207 ASP A C 1
ATOM 1646 O O . ASP A 1 207 ? 26.814 -5.956 52.908 1.00 73.44 207 ASP A O 1
ATOM 1650 N N . PHE A 1 208 ? 26.014 -5.532 50.850 1.00 71.19 208 PHE A N 1
ATOM 1651 C CA . PHE A 1 208 ? 26.013 -6.915 50.388 1.00 71.19 208 PHE A CA 1
ATOM 1652 C C . PHE A 1 208 ? 27.389 -7.566 50.604 1.00 71.19 208 PHE A C 1
ATOM 1654 O O . PHE A 1 208 ? 28.349 -7.294 49.877 1.00 71.19 208 PHE A O 1
ATOM 1661 N N . GLN A 1 209 ? 27.486 -8.468 51.583 1.00 65.88 209 GLN A N 1
ATOM 1662 C CA . GLN A 1 209 ? 28.670 -9.295 51.791 1.00 65.88 209 GLN A CA 1
ATOM 1663 C C . GLN A 1 209 ? 28.600 -10.515 50.865 1.00 65.88 209 GLN A C 1
ATOM 1665 O O . GLN A 1 209 ? 27.762 -11.397 51.080 1.00 65.88 209 GLN A O 1
ATOM 1670 N N . PRO A 1 210 ? 29.461 -10.619 49.835 1.00 60.03 210 PRO A N 1
ATOM 1671 C CA . PRO A 1 210 ? 29.494 -11.816 49.016 1.00 60.03 210 PRO A CA 1
ATOM 1672 C C . PRO A 1 210 ? 29.908 -13.014 49.887 1.00 60.03 210 PRO A C 1
ATOM 1674 O O . PRO A 1 210 ? 30.846 -12.900 50.683 1.00 60.03 210 PRO A O 1
ATOM 1677 N N . PRO A 1 211 ? 29.240 -14.173 49.757 1.00 64.50 211 PRO A N 1
ATOM 1678 C CA . PRO A 1 211 ? 29.633 -15.365 50.489 1.00 64.50 211 PRO A CA 1
ATOM 1679 C C . PRO A 1 211 ? 31.052 -15.778 50.082 1.00 64.50 211 PRO A C 1
ATOM 1681 O O . PRO A 1 211 ? 31.331 -16.047 48.913 1.00 64.50 211 PRO A O 1
ATOM 1684 N N . ASN A 1 212 ? 31.953 -15.840 51.063 1.00 61.81 212 ASN A N 1
ATOM 1685 C CA . ASN A 1 212 ? 33.266 -16.450 50.901 1.00 61.81 212 ASN A CA 1
ATOM 1686 C C . ASN A 1 212 ? 33.093 -17.965 50.858 1.00 61.81 212 ASN A C 1
ATOM 1688 O O . ASN A 1 212 ? 33.185 -18.603 51.898 1.00 61.81 212 ASN A O 1
ATOM 1692 N N . GLU A 1 213 ? 32.861 -18.543 49.684 1.00 58.66 213 GLU A N 1
ATOM 1693 C CA . GLU A 1 213 ? 33.186 -19.950 49.456 1.00 58.66 213 GLU A CA 1
ATOM 1694 C C . GLU A 1 213 ? 33.318 -20.244 47.958 1.00 58.66 213 GLU A C 1
ATOM 1696 O O . GLU A 1 213 ? 32.339 -20.300 47.212 1.00 58.66 213 GLU A O 1
ATOM 1701 N N . ASP A 1 214 ? 34.569 -20.449 47.530 1.00 61.19 214 ASP A N 1
ATOM 1702 C CA . ASP A 1 214 ? 34.923 -21.082 46.264 1.00 61.19 214 ASP A CA 1
ATOM 1703 C C . ASP A 1 214 ? 34.176 -22.415 46.152 1.00 61.19 214 ASP A C 1
ATOM 1705 O O . ASP A 1 214 ? 34.600 -23.451 46.676 1.00 61.19 214 ASP A O 1
ATOM 1709 N N . THR A 1 215 ? 33.042 -22.403 45.455 1.00 59.53 215 THR A N 1
ATOM 1710 C CA . THR A 1 215 ? 32.316 -23.624 45.127 1.00 59.53 215 THR A CA 1
ATOM 1711 C C . THR A 1 215 ? 33.112 -24.342 44.044 1.00 59.53 215 THR A C 1
ATOM 1713 O O . THR A 1 215 ? 32.952 -24.112 42.846 1.00 59.53 215 THR A O 1
ATOM 1716 N N . LYS A 1 216 ? 34.047 -25.183 44.482 1.00 57.09 216 LYS A N 1
ATOM 1717 C CA . LYS A 1 216 ? 34.869 -26.046 43.639 1.00 57.09 216 LYS A CA 1
ATOM 1718 C C . LYS A 1 216 ? 33.940 -26.987 42.857 1.00 57.09 216 LYS A C 1
ATOM 1720 O O . LYS A 1 216 ? 33.466 -27.983 43.403 1.00 57.09 216 LYS A O 1
ATOM 1725 N N . MET A 1 217 ? 33.653 -26.674 41.591 1.00 56.12 217 MET A N 1
ATOM 1726 C CA . MET A 1 217 ? 33.065 -27.655 40.676 1.00 56.12 217 MET A CA 1
ATOM 1727 C C . MET A 1 217 ? 34.063 -28.805 40.541 1.00 56.12 217 MET A C 1
ATOM 1729 O O . MET A 1 217 ? 35.223 -28.596 40.193 1.00 56.12 217 MET A O 1
ATOM 1733 N N . SER A 1 218 ? 33.627 -30.003 40.914 1.00 52.72 218 SER A N 1
ATOM 1734 C CA . SER A 1 218 ? 34.387 -31.229 40.681 1.00 52.72 218 SER A CA 1
ATOM 1735 C C . SER A 1 218 ? 34.134 -31.658 39.235 1.00 52.72 218 SER A C 1
ATOM 1737 O O . SER A 1 218 ? 32.968 -31.696 38.839 1.00 52.72 218 SER A O 1
ATOM 1739 N N . ASP A 1 219 ? 35.212 -31.906 38.483 1.00 53.75 219 ASP A N 1
ATOM 1740 C CA . ASP A 1 219 ? 35.201 -32.459 37.113 1.00 53.75 219 ASP A CA 1
ATOM 1741 C C . ASP A 1 219 ? 34.453 -33.802 37.018 1.00 53.75 219 ASP A C 1
ATOM 1743 O O . ASP A 1 219 ? 34.572 -34.619 37.967 1.00 53.75 219 ASP A O 1
#

Organism: NCBI:txid327505

InterPro domains:
  IPR019098 Histone chaperone domain CHZ [PF09649] (163-194)
  IPR019098 Histone chaperone domain CHZ [SM01082] (161-197)
  IPR046676 Domain of unknown function DUF6546 [PF20183] (87-161)

Sequence (219 aa):
MLNTTFRQLVVPEVPAVKQFILRRQSRRQFRPWTLKALLAKLPQLESFVWEPSRLHWGNYHPIPHDCNVAFAYGAGRPYPPDHICLMADPGVAAALARGSFGLTRLHVPYMIDAWDFFKAYQKGCAWQHLESISLTSALLAPYSSNDKISELLCTASEVALNEEDGLEEIDPSNIVEGRRTRGAQIDFAKAAEQHPADDEDEEDDEDFQPPNEDTKMSD

=== Feature glossary ===
A reading guide for the features in this record.

Start from the sequence.

  · This is the polypeptide sequence — one letter per residue, N-terminus first. Length ranges from a few dozen residues for small domains to over a thousand for large multi-domain proteins.

Fold it, and you get atomic coordinates and the backbone conformation that goes with them.

  · Structure coordinates are given as an mmCIF _atom_site loop: one row per atom with element, residue name, chain id, sequence number, and x/y/z position in Å. Only the four main-chain atoms per residue are included here; side chains are omitted to keep the record compact.

  · Backbone dihedral angles. Every residue except chain termini has a φ (preceding-C → N → Cα → C) and a ψ (N → Cα → C → next-N). They are reported in degrees following the IUPAC sign convention. Secondary structure is essentially a statement about which (φ, ψ) basin each residue occupies.

  · The SS8 string is DSSP's per-residue secondary-structure call. α-helix (H) means an i→i+4 H-bond ladder; β-strand (E) means the residue participates in a β-sheet; 3₁₀ (G) and π (I) are tighter and wider helices; T/S are turns/bends; '-' is loop.

  · SS3 is a coarse helix/strand/coil call (letters a/b/c) made by the P-SEA algorithm from inter-Cα distances and dihedrals. It is less detailed than DSSP but needs only Cα positions.

Summarize the fold with a handful of shape descriptors and a per-residue structural alphabet.

  · Radius of gyration (Rg) is the root-mean-square distance of Cα atoms from their centroid — a single number for overall size and compactness. A globular domain of N residues has Rg ≈ 2.2·N^0.38 Å; an extended or disordered chain has a much larger Rg. The Cα contact count is the number of residue pairs whose Cα atoms are within 8 Å and are more than four positions apart in sequence — a standard proxy for tertiary packing density. The bounding box is the smallest axis-aligned box enclosing all Cα atoms.

  · The Foldseek 3Di string encodes local tertiary geometry as a 20-letter alphabet — one character per residue — derived from the relative positions of nearby Cα atoms. Unlike the amino-acid sequence, 3Di is a direct function of the 3D structure, so two proteins with the same fold have similar 3Di strings even at low sequence identity.

  · Solvent-accessible surface area (SASA) is the area in Å² traced out by the centre of a 1.4 Å probe sphere (a water molecule) rolled over the protein's van der Waals surface (Shrake–Rupley / Lee–Richards construction). Buried residues have near-zero SASA; fully exposed residues can exceed 200 Å². The total SASA scales roughly with the number of surface residues.

Ask how reliable the model is.

  · pLDDT (predicted Local Distance Difference Test) is AlphaFold's per-residue confidence score, ranging from 0 to 100. Values above 90 indicate high confidence (typically well-packed cores); 70–90 is confident; 50–70 low confidence; below 50 usually means the region is disordered or the prediction is unreliable there. AlphaFold stores pLDDT in the mmCIF B-factor column.

  · B-factor (Debye–Waller factor) reflects atomic displacement in the crystal lattice. It is an experimental observable (units Å²), not a prediction; low values mean the atom is pinned down, high values mean it moves or is heterogeneous across the crystal.

  · Predicted Aligned Error (PAE) is an AlphaFold confidence matrix: entry (i, j) is the expected error in the position of residue j, in ångströms, when the prediction is superimposed on the true structure at residue i. Low PAE within a block of residues means that block is internally rigid and well-predicted; high PAE between two blocks means their relative placement is uncertain even if each block individually is confident.

Place it in context: what it resembles, what it is annotated as, and how it looks.

  · Nearest PDB neighbors are the top structural matches found by Foldseek when searching this structure against the entire Protein Data Bank. Each hit reports a TM-score (0 to 1; >0.5 almost always implies the same fold) and an E-value. These are *structural* homologs — they may share no detectable sequence similarity.

  · Functional annotations link the protein to curated databases. InterPro entries identify conserved domains and families by matching the sequence against member-database signatures (Pfam, PROSITE, CDD, …). Gene Ontology (GO) terms describe molecular function, biological process, and cellular component in a controlled vocabulary. CATH places the structure in a hierarchical fold classification (Class/Architecture/Topology/Homologous-superfamily). The organism is the source species.

  · Three diagnostic plots accompany the record. The Cα contact map visualizes the tertiary structure as a 2D adjacency matrix (8 Å cutoff, sequence-local contacts suppressed). The Ramachandran plot shows the distribution of backbone (φ, ψ) torsions, with points in the α and β basins reflecting secondary structure content. The PAE plot shows AlphaFold's inter-residue confidence as a color matrix.

  · Six rendered views show the 3D structure from the faces of a cube — i.e. along ±x, ±y, ±z. Rendering representation is drawn randomly per protein from cartoon (secondary-structure ribbons), sticks (backbone bonds), or molecular surface; coloring is either N→C rainbow (blue at the N-terminus through red at the C-terminus) or one color per chain.